Protein AF-A0A926Z9P0-F1 (afdb_monomer)

Structure (mmCIF, N/CA/C/O backbone):
data_AF-A0A926Z9P0-F1
#
_entry.id   AF-A0A926Z9P0-F1
#
loop_
_atom_site.group_PDB
_atom_site.id
_atom_site.type_symbol
_atom_site.label_atom_id
_atom_site.label_alt_id
_atom_site.label_comp_id
_atom_site.label_asym_id
_atom_site.label_entity_id
_atom_site.label_seq_id
_atom_site.pdbx_PDB_ins_code
_atom_site.Cartn_x
_atom_site.Cartn_y
_atom_site.Cartn_z
_atom_site.occupancy
_atom_site.B_iso_or_equiv
_atom_site.auth_seq_id
_atom_site.auth_comp_id
_atom_site.auth_asym_id
_atom_site.auth_atom_id
_atom_site.pdbx_PDB_model_num
ATOM 1 N N . MET A 1 1 ? 21.560 1.704 -22.847 1.00 53.06 1 MET A N 1
ATOM 2 C CA . MET A 1 1 ? 21.508 2.809 -23.827 1.00 53.06 1 MET A CA 1
ATOM 3 C C . MET A 1 1 ? 20.207 3.554 -23.607 1.00 53.06 1 MET A C 1
ATOM 5 O O . MET A 1 1 ? 19.259 2.933 -23.141 1.00 53.06 1 MET A O 1
ATOM 9 N N . SER A 1 2 ? 20.208 4.862 -23.818 1.00 59.00 2 SER A N 1
ATOM 10 C CA . SER A 1 2 ? 19.205 5.791 -23.301 1.00 59.00 2 SER A CA 1
ATOM 11 C C . SER A 1 2 ? 18.535 6.526 -24.466 1.00 59.00 2 SER A C 1
ATOM 13 O O . SER A 1 2 ? 19.248 7.040 -25.322 1.00 59.00 2 SER A O 1
ATOM 15 N N . PHE A 1 3 ? 17.202 6.548 -24.525 1.00 68.75 3 PHE A N 1
ATOM 16 C CA . PHE A 1 3 ? 16.449 7.139 -25.645 1.00 68.75 3 PHE A CA 1
ATOM 17 C C . PHE A 1 3 ? 16.171 8.607 -25.385 1.00 68.75 3 PHE A C 1
ATOM 19 O O . PHE A 1 3 ? 15.904 8.971 -24.245 1.00 68.75 3 PHE A O 1
ATOM 26 N N . GLU A 1 4 ? 16.190 9.434 -26.423 1.00 64.56 4 GLU A N 1
ATOM 27 C CA . GLU A 1 4 ? 15.883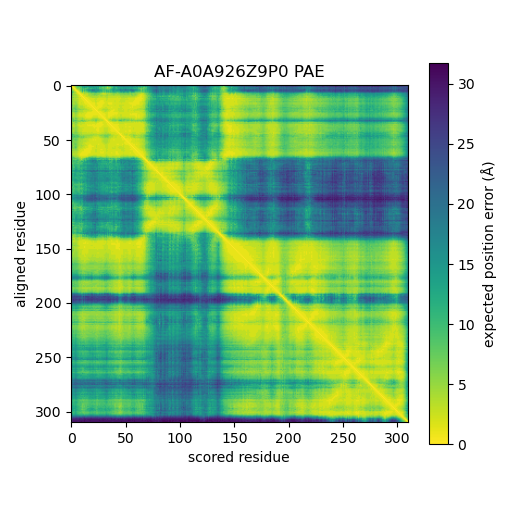 10.857 -26.296 1.00 64.56 4 GLU A CA 1
ATOM 28 C C . GLU A 1 4 ? 14.389 11.107 -26.057 1.00 64.56 4 GLU A C 1
ATOM 30 O O . GLU A 1 4 ? 13.524 10.427 -26.615 1.00 64.56 4 GLU A O 1
ATOM 35 N N . LEU A 1 5 ? 14.091 12.139 -25.262 1.00 58.44 5 LEU A N 1
ATOM 36 C CA . LEU A 1 5 ? 12.724 12.543 -24.912 1.00 58.44 5 LEU A CA 1
ATOM 37 C C . LEU A 1 5 ? 11.859 12.947 -26.126 1.00 58.44 5 LEU A C 1
ATOM 39 O O . LEU A 1 5 ? 10.636 12.936 -26.034 1.00 58.44 5 LEU A O 1
ATOM 43 N N . GLY A 1 6 ? 12.478 13.312 -27.255 1.00 61.22 6 GLY A N 1
ATOM 44 C CA . GLY A 1 6 ? 11.775 13.725 -28.476 1.00 61.22 6 GLY A CA 1
ATOM 45 C C . GLY A 1 6 ? 11.090 12.582 -29.232 1.00 61.22 6 GLY A C 1
ATOM 46 O O . GLY A 1 6 ? 10.117 12.826 -29.939 1.00 61.22 6 GLY A O 1
ATOM 47 N N . SER A 1 7 ? 11.561 11.343 -29.065 1.00 71.38 7 SER A N 1
ATOM 48 C CA . SER A 1 7 ? 11.015 10.171 -29.771 1.00 71.38 7 SER A CA 1
ATOM 49 C C . SER A 1 7 ? 9.902 9.466 -28.996 1.00 71.38 7 SER A C 1
ATOM 51 O O . SER A 1 7 ? 9.124 8.724 -29.589 1.00 71.38 7 SER A O 1
ATOM 53 N N . PHE A 1 8 ? 9.829 9.682 -27.680 1.00 81.88 8 PHE A N 1
ATOM 54 C CA . PHE A 1 8 ? 8.874 9.026 -26.791 1.00 81.88 8 PHE A CA 1
ATOM 55 C C . PHE A 1 8 ? 8.384 10.012 -25.721 1.00 81.88 8 PHE A C 1
ATOM 57 O O . PHE A 1 8 ? 9.158 10.361 -24.821 1.00 81.88 8 PHE A O 1
ATOM 64 N N . PRO A 1 9 ? 7.119 10.461 -25.778 1.00 81.06 9 PRO A N 1
ATOM 65 C CA . PRO A 1 9 ? 6.581 11.360 -24.770 1.00 81.06 9 PRO A CA 1
ATOM 66 C C . PRO A 1 9 ? 6.411 10.638 -23.426 1.00 81.06 9 PRO A C 1
ATOM 68 O O . PRO A 1 9 ? 6.072 9.457 -23.346 1.00 81.06 9 PRO A O 1
ATOM 71 N N . LEU A 1 10 ? 6.667 11.366 -22.338 1.00 83.50 10 LEU A N 1
ATOM 72 C CA . LEU A 1 10 ? 6.578 10.834 -20.977 1.00 83.50 10 LEU A CA 1
ATOM 73 C C . LEU A 1 10 ? 5.144 10.449 -20.601 1.00 83.50 10 LEU A C 1
ATOM 75 O O . LEU A 1 10 ? 4.188 11.104 -21.010 1.00 83.50 10 LEU A O 1
ATOM 79 N N . ASN A 1 11 ? 5.018 9.430 -19.747 1.00 82.94 11 ASN A N 1
ATOM 80 C CA . ASN A 1 11 ? 3.752 8.856 -19.281 1.00 82.94 11 ASN A CA 1
ATOM 81 C C . ASN A 1 11 ? 2.857 8.262 -20.385 1.00 82.94 11 ASN A C 1
ATOM 83 O O . ASN A 1 11 ? 1.702 7.936 -20.115 1.00 82.94 11 ASN A O 1
ATOM 87 N N . GLU A 1 12 ? 3.370 8.068 -21.600 1.00 90.12 12 GLU A N 1
ATOM 88 C CA . GLU A 1 12 ? 2.671 7.298 -22.627 1.00 90.12 12 GLU A CA 1
ATOM 89 C C . GLU A 1 12 ? 2.888 5.790 -22.427 1.00 90.12 12 GLU A C 1
ATOM 91 O O . GLU A 1 12 ? 3.896 5.349 -21.863 1.00 90.12 12 GLU A O 1
ATOM 96 N N . ILE A 1 13 ? 1.925 4.990 -22.888 1.00 93.50 13 ILE A N 1
ATOM 97 C CA . ILE A 1 13 ? 2.041 3.535 -22.956 1.00 93.50 13 ILE A CA 1
ATOM 98 C C . ILE A 1 13 ? 2.454 3.155 -24.374 1.00 93.50 13 ILE A C 1
ATOM 100 O O . ILE A 1 13 ? 1.730 3.420 -25.329 1.00 93.50 13 ILE A O 1
ATOM 104 N N . VAL A 1 14 ? 3.589 2.474 -24.498 1.00 94.50 14 VAL A N 1
ATOM 105 C CA . VAL A 1 14 ? 4.107 1.975 -25.775 1.00 94.50 14 VAL A CA 1
ATOM 106 C C . VAL A 1 14 ? 4.243 0.459 -25.750 1.00 94.50 14 VAL A C 1
ATOM 108 O O . VAL A 1 14 ? 4.482 -0.146 -24.704 1.00 94.50 14 VAL A O 1
ATOM 111 N N . THR A 1 15 ? 4.107 -0.183 -26.907 1.00 96.06 15 THR A N 1
ATOM 112 C CA . THR A 1 15 ? 4.294 -1.632 -27.037 1.00 96.06 15 THR A CA 1
ATOM 113 C C . THR A 1 15 ? 5.691 -1.955 -27.534 1.00 96.06 15 THR A C 1
ATOM 115 O O . THR A 1 15 ? 6.120 -1.411 -28.548 1.00 96.06 15 THR A O 1
ATOM 118 N N . GLY A 1 16 ? 6.373 -2.878 -26.863 1.00 95.31 16 GLY A N 1
ATOM 119 C CA . GLY A 1 16 ? 7.695 -3.356 -27.256 1.00 95.31 16 GLY A CA 1
ATOM 120 C C . GLY A 1 16 ? 7.768 -4.877 -27.289 1.00 95.31 16 GLY A C 1
ATOM 121 O O . GLY A 1 16 ? 7.074 -5.564 -26.533 1.00 95.31 16 GLY A O 1
ATOM 122 N N . ARG A 1 17 ? 8.619 -5.418 -28.164 1.00 97.06 17 ARG A N 1
ATOM 123 C CA . ARG A 1 17 ? 8.890 -6.855 -28.277 1.00 97.06 17 ARG A CA 1
ATOM 124 C C . ARG A 1 17 ? 10.208 -7.201 -27.605 1.00 97.06 17 ARG A C 1
ATOM 126 O O . ARG A 1 17 ? 11.232 -6.586 -27.870 1.00 97.06 17 ARG A O 1
ATOM 133 N N . ILE A 1 18 ? 10.206 -8.233 -26.775 1.00 97.00 18 ILE A N 1
ATOM 134 C CA . ILE A 1 18 ? 11.399 -8.681 -26.056 1.00 97.00 18 ILE A CA 1
ATOM 135 C C . ILE A 1 18 ? 12.273 -9.496 -27.002 1.00 97.00 18 ILE A C 1
ATOM 137 O O . ILE A 1 18 ? 11.889 -10.580 -27.440 1.00 97.00 18 ILE A O 1
ATOM 141 N N . ILE A 1 19 ? 13.449 -8.965 -27.326 1.00 96.50 19 ILE A N 1
ATOM 142 C CA . ILE A 1 19 ? 14.369 -9.552 -28.307 1.00 96.50 19 ILE A CA 1
ATOM 143 C C . ILE A 1 19 ? 15.458 -10.376 -27.632 1.00 96.50 19 ILE A C 1
ATOM 145 O O . ILE A 1 19 ? 15.936 -11.349 -28.211 1.00 96.50 19 ILE A O 1
ATOM 149 N N . LYS A 1 20 ? 15.855 -10.011 -26.409 1.00 95.31 20 LYS A N 1
ATOM 150 C CA . LYS A 1 20 ? 16.909 -10.720 -25.681 1.00 95.31 20 LYS A CA 1
ATOM 151 C C . LYS A 1 20 ? 16.681 -10.666 -24.178 1.00 95.31 20 LYS A C 1
ATOM 153 O O . LYS A 1 20 ? 16.334 -9.618 -23.642 1.00 95.31 20 LYS A O 1
ATOM 158 N N . LEU A 1 21 ? 16.938 -11.788 -23.517 1.00 94.94 21 LEU A N 1
ATOM 159 C CA . LEU A 1 21 ? 16.988 -11.904 -22.063 1.00 94.94 21 LEU A CA 1
ATOM 160 C C . LEU A 1 21 ? 18.457 -11.868 -21.621 1.00 94.94 21 LEU A C 1
ATOM 162 O O . LEU A 1 21 ? 19.306 -12.528 -22.225 1.00 94.94 21 LEU A O 1
ATOM 166 N N . GLU A 1 22 ? 18.768 -11.067 -20.609 1.00 91.38 22 GLU A N 1
ATOM 167 C CA . GLU A 1 22 ? 20.097 -10.956 -20.007 1.00 91.38 22 GLU A CA 1
ATOM 168 C C . GLU A 1 22 ? 19.994 -11.152 -18.485 1.00 91.38 22 GLU A C 1
ATOM 170 O O . GLU A 1 22 ? 18.941 -10.904 -17.912 1.00 91.38 22 GLU A O 1
ATOM 175 N N . PRO A 1 23 ? 21.068 -11.523 -17.767 1.00 88.56 23 PRO A N 1
ATOM 176 C CA . PRO A 1 23 ? 20.966 -11.861 -16.340 1.00 88.56 23 PRO A CA 1
ATOM 177 C C . PRO A 1 23 ? 20.447 -10.750 -15.409 1.00 88.56 2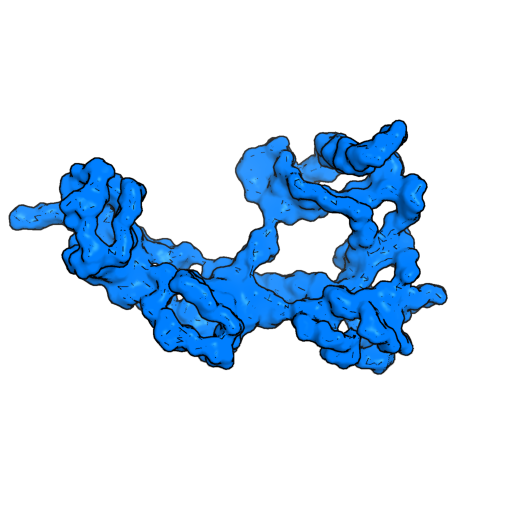3 PRO A C 1
ATOM 179 O O . PRO A 1 23 ? 20.104 -11.030 -14.267 1.00 88.56 23 PRO A O 1
ATOM 182 N N . LYS A 1 24 ? 20.458 -9.481 -15.844 1.00 87.19 24 LYS A N 1
ATOM 183 C CA . LYS A 1 24 ? 20.051 -8.315 -15.033 1.00 87.19 24 LYS A CA 1
ATOM 184 C C . LYS A 1 24 ? 18.959 -7.465 -15.690 1.00 87.19 24 LYS A C 1
ATOM 186 O O . LYS A 1 24 ? 18.651 -6.378 -15.190 1.00 87.19 24 LYS A O 1
ATOM 191 N N . GLY A 1 25 ? 18.390 -7.918 -16.803 1.00 90.56 25 GLY A N 1
ATOM 192 C CA . GLY A 1 25 ? 17.452 -7.131 -17.595 1.00 90.56 25 GLY A CA 1
ATOM 193 C C . GLY A 1 25 ? 17.171 -7.742 -18.959 1.00 90.56 25 GLY A C 1
ATOM 194 O O . GLY A 1 25 ? 17.500 -8.893 -19.222 1.00 90.56 25 GLY A O 1
ATOM 195 N N . VAL A 1 26 ? 16.544 -6.971 -19.837 1.00 94.88 26 VAL A N 1
ATOM 196 C CA . VAL A 1 26 ? 16.143 -7.429 -21.173 1.00 94.88 26 VAL A CA 1
ATOM 197 C C . VAL A 1 26 ? 16.393 -6.353 -22.216 1.00 94.88 26 VAL A C 1
ATOM 199 O O . VAL A 1 26 ? 16.369 -5.163 -21.902 1.00 94.88 26 VAL A O 1
ATOM 202 N N . LEU A 1 27 ? 16.603 -6.776 -23.462 1.00 92.69 27 LEU A N 1
ATOM 203 C CA . LEU A 1 27 ? 16.591 -5.890 -24.621 1.00 92.69 27 LEU A CA 1
ATOM 204 C C . LEU A 1 27 ? 15.229 -5.953 -25.307 1.00 92.69 27 LEU A C 1
ATOM 206 O O . LEU A 1 27 ? 14.748 -7.039 -25.649 1.00 92.69 27 LEU A O 1
ATOM 210 N N . VAL A 1 28 ? 14.636 -4.786 -25.528 1.00 95.12 28 VAL A N 1
ATOM 211 C CA . VAL A 1 28 ? 13.304 -4.616 -26.107 1.00 95.12 28 VAL A CA 1
ATOM 212 C C . VAL A 1 28 ? 13.392 -3.782 -27.374 1.00 95.12 28 VAL A C 1
ATOM 214 O O . VAL A 1 28 ? 14.068 -2.758 -27.408 1.00 95.12 28 VAL A O 1
ATOM 217 N N . ASP A 1 29 ? 12.705 -4.232 -28.412 1.00 94.25 29 ASP A N 1
ATOM 218 C CA . ASP A 1 29 ? 12.509 -3.495 -29.652 1.00 94.25 29 ASP A CA 1
ATOM 219 C C . ASP A 1 29 ? 11.166 -2.759 -29.613 1.00 94.25 29 ASP A C 1
ATOM 221 O O . ASP A 1 29 ? 10.117 -3.378 -29.421 1.00 94.25 29 ASP A O 1
ATOM 225 N N . PHE A 1 30 ? 11.215 -1.441 -29.791 1.00 91.50 30 PHE A N 1
ATOM 226 C CA . PHE A 1 30 ? 10.052 -0.552 -29.860 1.00 91.50 30 PHE A CA 1
ATOM 227 C C . PHE A 1 30 ? 9.742 -0.089 -31.296 1.00 91.50 30 PHE A C 1
ATOM 229 O O . PHE A 1 30 ? 9.003 0.871 -31.486 1.00 91.50 30 PHE A O 1
ATOM 236 N N . GLY A 1 31 ? 10.308 -0.744 -32.315 1.00 86.62 31 GLY A N 1
ATOM 237 C CA . GLY A 1 31 ? 10.163 -0.347 -33.718 1.00 86.62 31 GLY A CA 1
ATOM 238 C C . GLY A 1 31 ? 11.067 0.822 -34.110 1.00 86.62 31 GLY A C 1
ATOM 239 O O . GLY A 1 31 ? 10.770 1.538 -35.063 1.00 86.62 31 GLY A O 1
ATOM 240 N N . THR A 1 32 ? 12.160 1.023 -33.371 1.00 84.75 32 THR A N 1
ATOM 241 C CA . THR A 1 32 ? 13.192 2.026 -33.679 1.00 84.75 32 THR A CA 1
ATOM 242 C C . THR A 1 32 ? 14.480 1.333 -34.110 1.00 84.75 32 THR A C 1
ATOM 244 O O . THR A 1 32 ? 14.631 0.128 -33.933 1.00 84.75 32 THR A O 1
ATOM 247 N N . GLU A 1 33 ? 15.447 2.083 -34.635 1.00 81.88 33 GLU A N 1
ATOM 248 C CA . GLU A 1 33 ? 16.746 1.515 -35.026 1.00 81.88 33 GLU A CA 1
ATOM 249 C C . GLU A 1 33 ? 17.567 0.982 -33.835 1.00 81.88 33 GLU A C 1
ATOM 251 O O . GLU A 1 33 ? 18.536 0.247 -34.025 1.00 81.88 33 GLU A O 1
ATOM 256 N N . GLN A 1 34 ? 17.196 1.342 -32.600 1.00 84.06 34 GLN A N 1
ATOM 257 C CA . GLN A 1 34 ? 17.930 0.998 -31.385 1.00 84.06 34 GLN A CA 1
ATOM 258 C C . GLN A 1 34 ? 17.105 0.111 -30.444 1.00 84.06 34 GLN A C 1
ATOM 260 O O . GLN A 1 34 ? 15.909 0.318 -30.246 1.00 84.06 34 GLN A O 1
ATOM 265 N N . LEU A 1 35 ? 17.772 -0.856 -29.805 1.00 88.00 35 LEU A N 1
ATOM 266 C CA . LEU A 1 35 ? 17.174 -1.692 -28.760 1.00 88.00 35 LEU A CA 1
ATOM 267 C C . LEU A 1 35 ? 17.270 -1.025 -27.388 1.00 88.00 35 LEU A C 1
ATOM 269 O O . LEU A 1 35 ? 18.312 -0.487 -27.003 1.00 88.00 35 LEU A O 1
ATOM 273 N N . ALA A 1 36 ? 16.197 -1.136 -26.612 1.00 88.94 36 ALA A N 1
ATOM 274 C CA . ALA A 1 36 ? 16.111 -0.604 -25.267 1.00 88.94 36 ALA A CA 1
ATOM 275 C C . ALA A 1 36 ? 16.537 -1.625 -24.230 1.00 88.94 36 ALA A C 1
ATOM 277 O O . ALA A 1 36 ? 15.986 -2.719 -24.184 1.00 88.94 36 ALA A O 1
ATOM 278 N N . TYR A 1 37 ? 17.463 -1.252 -23.350 1.00 88.69 37 TYR A N 1
ATOM 279 C CA . TYR A 1 37 ? 17.763 -2.067 -22.179 1.00 88.69 37 TYR A CA 1
ATOM 280 C C . TYR A 1 37 ? 16.827 -1.701 -21.031 1.00 88.69 37 TYR A C 1
ATOM 282 O O . TYR A 1 37 ? 16.779 -0.541 -20.624 1.00 88.69 37 TYR A O 1
ATOM 290 N N . ILE A 1 38 ? 16.134 -2.695 -20.482 1.00 90.62 38 ILE A N 1
ATOM 291 C CA . ILE A 1 38 ? 15.241 -2.534 -19.336 1.00 90.62 38 ILE A CA 1
ATOM 292 C C . ILE A 1 38 ? 15.759 -3.403 -18.188 1.00 90.62 38 ILE A C 1
ATOM 294 O O . ILE A 1 38 ? 15.853 -4.624 -18.346 1.00 90.62 38 ILE A O 1
ATOM 298 N N . PRO A 1 39 ? 16.109 -2.816 -17.030 1.00 89.00 39 PRO A N 1
ATOM 299 C CA . PRO A 1 39 ? 16.616 -3.578 -15.898 1.00 89.00 39 PRO A CA 1
ATOM 300 C C . PRO A 1 39 ? 15.516 -4.447 -15.283 1.00 89.00 39 PRO A C 1
ATOM 302 O O . PRO A 1 39 ? 14.347 -4.069 -15.275 1.00 89.00 39 PRO A O 1
ATOM 305 N N . GLN A 1 40 ? 15.901 -5.570 -14.673 1.00 90.25 40 GLN A N 1
ATOM 306 C CA . GLN A 1 40 ? 14.984 -6.499 -13.997 1.00 90.25 40 GLN A CA 1
ATOM 307 C C . GLN A 1 40 ? 14.040 -5.804 -13.008 1.00 90.25 40 GLN A C 1
ATOM 309 O O . GLN A 1 40 ? 12.866 -6.154 -12.908 1.00 90.25 40 GLN A O 1
ATOM 314 N N . THR A 1 41 ? 14.536 -4.779 -12.312 1.00 86.56 41 THR A N 1
ATOM 315 C CA . THR A 1 41 ? 13.768 -3.992 -11.341 1.00 86.56 41 THR A CA 1
ATOM 316 C C . THR A 1 41 ? 12.593 -3.232 -11.950 1.00 86.56 41 THR A C 1
ATOM 318 O O . THR A 1 41 ? 11.735 -2.793 -11.198 1.00 86.56 41 THR A O 1
ATOM 321 N N . GLU A 1 42 ? 12.538 -3.056 -13.271 1.00 91.94 42 GLU A N 1
ATOM 322 C CA . GLU A 1 42 ? 11.458 -2.360 -13.985 1.00 91.94 42 GLU A CA 1
ATOM 323 C C . GLU A 1 42 ? 10.554 -3.325 -14.784 1.00 91.94 42 GLU A C 1
ATOM 325 O O . GLU A 1 42 ? 9.609 -2.888 -15.444 1.00 91.94 42 GLU A O 1
ATOM 330 N N . LEU A 1 43 ? 10.794 -4.642 -14.708 1.00 93.56 43 LEU A N 1
ATOM 331 C CA . LEU A 1 43 ? 10.044 -5.652 -15.472 1.00 93.56 43 LEU A CA 1
ATOM 332 C C . LEU A 1 43 ? 8.782 -6.164 -14.785 1.00 93.56 43 LEU A C 1
ATOM 334 O O . LEU A 1 43 ? 7.920 -6.717 -15.460 1.00 93.56 43 LEU A O 1
ATOM 338 N N . SER A 1 44 ? 8.674 -6.010 -13.467 1.00 93.44 44 SER A N 1
ATOM 339 C CA . SER A 1 44 ? 7.529 -6.515 -12.711 1.00 93.44 44 SER A CA 1
ATOM 340 C C . SER A 1 44 ? 7.302 -5.719 -11.432 1.00 93.44 44 SER A C 1
ATOM 342 O O . SER A 1 44 ? 8.247 -5.277 -10.764 1.00 93.44 44 SER A O 1
ATOM 344 N N . LEU A 1 45 ? 6.034 -5.537 -11.067 1.00 90.88 45 LEU A N 1
ATOM 345 C CA . LEU A 1 45 ? 5.641 -5.125 -9.721 1.00 90.88 45 LEU A CA 1
ATOM 346 C C . LEU A 1 45 ? 5.982 -6.203 -8.684 1.00 90.88 45 LEU A C 1
ATOM 348 O O . LEU A 1 45 ? 6.451 -5.876 -7.586 1.00 90.88 45 LEU A O 1
ATOM 352 N N . ALA A 1 46 ? 5.809 -7.474 -9.039 1.00 87.50 46 ALA A N 1
ATOM 353 C CA . ALA A 1 46 ? 6.177 -8.583 -8.175 1.00 87.50 46 ALA A CA 1
ATOM 354 C C . ALA A 1 46 ? 7.702 -8.678 -8.014 1.00 87.50 46 ALA A C 1
ATOM 356 O O . ALA A 1 46 ? 8.481 -8.246 -8.865 1.00 87.50 46 ALA A O 1
ATOM 357 N N . ASN A 1 47 ? 8.138 -9.254 -6.895 1.00 84.00 47 ASN A N 1
ATOM 358 C CA . ASN A 1 47 ? 9.554 -9.508 -6.677 1.00 84.00 47 ASN A CA 1
ATOM 359 C C . ASN A 1 47 ? 9.980 -10.756 -7.461 1.00 84.00 47 ASN A C 1
ATOM 361 O O . ASN A 1 47 ? 9.705 -11.873 -7.025 1.00 84.00 47 ASN A O 1
ATOM 365 N N . VAL A 1 48 ? 10.635 -10.550 -8.600 1.00 89.38 48 VAL A N 1
ATOM 366 C CA . VAL A 1 48 ? 11.168 -11.611 -9.466 1.00 89.38 48 VAL A CA 1
ATOM 367 C C . VAL A 1 48 ? 12.660 -11.806 -9.218 1.00 89.38 48 VAL A C 1
ATOM 369 O O . VAL A 1 48 ? 13.388 -10.824 -9.047 1.00 89.38 48 VAL A O 1
ATOM 372 N N . GLN A 1 49 ? 13.129 -13.056 -9.192 1.00 90.50 49 GLN A N 1
ATOM 373 C CA . GLN A 1 49 ? 14.557 -13.366 -9.006 1.00 90.50 49 GLN A CA 1
ATOM 374 C C . GLN A 1 49 ? 15.335 -13.297 -10.321 1.00 90.50 49 GLN A C 1
ATOM 376 O O . GLN A 1 49 ? 16.534 -13.021 -10.306 1.00 90.50 49 GLN A O 1
ATOM 381 N N . SER A 1 50 ? 14.647 -13.474 -11.447 1.00 93.19 50 SER A N 1
ATOM 382 C CA . SER A 1 50 ? 15.218 -13.460 -12.791 1.00 93.19 50 SER A CA 1
ATOM 383 C C . SER A 1 50 ? 14.279 -12.768 -13.794 1.00 93.19 50 SER A C 1
ATOM 385 O O . SER A 1 50 ? 13.063 -12.752 -13.579 1.00 93.19 50 SER A O 1
ATOM 387 N N . PRO A 1 51 ? 14.787 -12.167 -14.887 1.00 93.12 51 PRO A N 1
ATOM 388 C CA . PRO A 1 51 ? 13.938 -11.588 -15.933 1.00 93.12 51 PRO A CA 1
ATOM 389 C C . PRO A 1 51 ? 12.979 -12.591 -16.587 1.00 93.12 51 PRO A C 1
ATOM 391 O O . PRO A 1 51 ? 11.868 -12.216 -16.952 1.00 93.12 51 PRO A O 1
ATOM 394 N N . GLU A 1 52 ? 13.368 -13.862 -16.674 1.00 94.69 52 GLU A N 1
ATOM 395 C CA . GLU A 1 52 ? 12.583 -14.973 -17.225 1.00 94.69 52 GLU A CA 1
ATOM 396 C C . GLU A 1 52 ? 11.271 -15.225 -16.464 1.00 94.69 52 GLU A C 1
ATOM 398 O O . GLU A 1 52 ? 10.297 -15.708 -17.041 1.00 94.69 52 GLU A O 1
ATOM 403 N N . GLU A 1 53 ? 11.229 -14.902 -15.168 1.00 94.31 53 GLU A N 1
ATOM 404 C CA . GLU A 1 53 ? 10.008 -14.989 -14.356 1.00 94.31 53 GLU A CA 1
ATOM 405 C C . GLU A 1 53 ? 9.007 -13.878 -14.690 1.00 94.31 53 GLU A C 1
ATOM 407 O O . GLU A 1 53 ? 7.802 -14.065 -14.524 1.00 94.31 53 GLU A O 1
ATOM 412 N N . ALA A 1 54 ? 9.496 -12.718 -15.139 1.00 93.12 54 ALA A N 1
ATOM 413 C CA . ALA A 1 54 ? 8.652 -11.581 -15.490 1.00 93.12 54 ALA A CA 1
ATOM 414 C C . ALA A 1 54 ? 8.176 -11.650 -16.943 1.00 93.12 54 ALA A C 1
ATOM 416 O O . ALA A 1 54 ? 7.044 -11.269 -17.247 1.00 93.12 54 ALA A O 1
ATOM 417 N N . VAL A 1 55 ? 9.052 -12.089 -17.849 1.00 95.88 55 VAL A N 1
ATOM 418 C CA . VAL A 1 55 ? 8.843 -11.956 -19.288 1.00 95.88 55 VAL A CA 1
ATOM 419 C C . VAL A 1 55 ? 9.500 -13.071 -20.103 1.00 95.88 55 VAL A C 1
ATOM 421 O O . VAL A 1 55 ? 10.473 -13.691 -19.685 1.00 95.88 55 VAL A O 1
ATOM 424 N N . GLN A 1 56 ? 8.985 -13.302 -21.313 1.00 96.00 56 GLN A N 1
ATOM 425 C CA . GLN A 1 56 ? 9.463 -14.339 -22.231 1.00 96.00 56 GLN A CA 1
ATOM 426 C C . GLN A 1 56 ? 10.080 -13.752 -23.508 1.00 96.00 56 GLN A C 1
ATOM 428 O O . GLN A 1 56 ? 9.699 -12.680 -23.981 1.00 96.00 56 GLN A O 1
ATOM 433 N N . LEU A 1 57 ? 11.014 -14.492 -24.112 1.00 96.31 57 LEU A N 1
ATOM 434 C CA . LEU A 1 57 ? 11.594 -14.140 -25.408 1.00 96.31 57 LEU A CA 1
ATOM 435 C C . LEU A 1 57 ? 10.498 -14.051 -26.484 1.00 96.31 57 LEU A C 1
ATOM 437 O O . LEU A 1 57 ? 9.614 -14.901 -26.542 1.00 96.31 57 LEU A O 1
ATOM 441 N N . ASN A 1 58 ? 10.582 -13.050 -27.362 1.00 95.69 58 ASN A N 1
ATOM 442 C CA . ASN A 1 58 ? 9.601 -12.713 -28.401 1.00 95.69 58 ASN A CA 1
ATOM 443 C C . ASN A 1 58 ? 8.230 -12.237 -27.905 1.00 95.69 58 ASN A C 1
ATOM 445 O O . ASN A 1 58 ? 7.365 -11.944 -28.732 1.00 95.69 58 ASN A O 1
ATOM 449 N N . GLN A 1 59 ? 8.023 -12.122 -26.595 1.00 97.06 59 GLN A N 1
ATOM 450 C CA . GLN A 1 59 ? 6.780 -11.599 -26.049 1.00 97.06 59 GLN A CA 1
ATOM 451 C C . GLN A 1 59 ? 6.642 -10.106 -26.363 1.00 97.06 59 GLN A C 1
ATOM 453 O O . GLN A 1 59 ? 7.601 -9.344 -26.233 1.00 97.06 59 GLN A O 1
ATOM 458 N N . VAL A 1 60 ? 5.437 -9.686 -26.749 1.00 96.81 60 VAL A N 1
ATOM 459 C CA . VAL A 1 60 ? 5.072 -8.269 -26.856 1.00 96.81 60 VAL A CA 1
ATOM 460 C C . VAL A 1 60 ? 4.443 -7.829 -25.538 1.00 96.81 60 VAL A C 1
ATOM 462 O O . VAL A 1 60 ? 3.561 -8.510 -25.009 1.00 96.81 60 VAL A O 1
ATOM 465 N N . ARG A 1 61 ? 4.918 -6.712 -24.987 1.00 96.81 61 ARG A N 1
ATOM 466 C CA . ARG A 1 61 ? 4.452 -6.139 -23.719 1.00 96.81 61 ARG A CA 1
ATOM 467 C C . ARG A 1 61 ? 4.230 -4.641 -23.860 1.00 96.81 61 ARG A C 1
ATOM 469 O O . ARG A 1 61 ? 4.826 -3.990 -24.712 1.00 96.81 61 ARG A O 1
ATOM 476 N N . GLU A 1 62 ? 3.364 -4.119 -23.005 1.00 96.81 62 GLU A N 1
ATOM 477 C CA . GLU A 1 62 ? 3.159 -2.685 -22.827 1.00 96.81 62 GLU A CA 1
ATOM 478 C C . GLU A 1 62 ? 4.134 -2.149 -21.780 1.00 96.81 62 GLU A C 1
ATOM 480 O O . GLU A 1 62 ? 4.379 -2.796 -20.758 1.00 96.81 62 GLU A O 1
ATOM 485 N N . PHE A 1 63 ? 4.657 -0.956 -22.028 1.00 95.50 63 PHE A N 1
ATOM 486 C CA . PHE A 1 63 ? 5.601 -0.274 -21.163 1.00 95.50 63 PHE A CA 1
ATOM 487 C C . PHE A 1 63 ? 5.168 1.170 -20.973 1.00 95.50 63 PHE A C 1
ATOM 489 O O . PHE A 1 63 ? 4.777 1.835 -21.929 1.00 95.50 63 PHE A O 1
ATOM 496 N N . LEU A 1 64 ? 5.296 1.667 -19.748 1.00 93.81 64 LEU A N 1
ATOM 497 C CA . LEU A 1 64 ? 5.189 3.092 -19.478 1.00 93.81 64 LEU A CA 1
ATOM 498 C C . LEU A 1 64 ? 6.509 3.777 -19.842 1.00 93.81 64 LEU A C 1
ATOM 500 O O . LEU A 1 64 ? 7.571 3.311 -19.415 1.00 93.81 64 LEU A O 1
ATOM 504 N N . VAL A 1 65 ? 6.444 4.885 -20.577 1.00 90.69 65 VAL A N 1
ATOM 505 C CA . VAL A 1 65 ? 7.592 5.765 -20.836 1.00 90.69 65 VAL A CA 1
ATOM 506 C C . VAL A 1 65 ? 7.852 6.645 -19.616 1.00 90.69 65 VAL A C 1
ATOM 508 O O . VAL A 1 65 ? 6.964 7.340 -19.122 1.00 90.69 65 VAL A O 1
ATOM 511 N N . VAL A 1 66 ? 9.084 6.626 -19.117 1.00 85.00 66 VAL A N 1
ATOM 512 C CA . VAL A 1 66 ? 9.470 7.225 -17.837 1.00 85.00 66 VAL A CA 1
ATOM 513 C C . VAL A 1 66 ? 10.771 7.999 -17.994 1.00 85.00 66 VAL A C 1
ATOM 515 O O . VAL A 1 66 ? 11.719 7.493 -18.581 1.00 85.00 66 VAL A O 1
ATOM 518 N N . GLY A 1 67 ? 10.865 9.198 -17.421 1.00 79.00 67 GLY A N 1
ATOM 519 C CA . GLY A 1 67 ? 12.109 9.971 -17.440 1.00 79.00 67 GLY A CA 1
ATOM 520 C C . GLY A 1 67 ? 13.186 9.377 -16.524 1.00 79.00 67 GLY A C 1
ATOM 521 O O . GLY A 1 67 ? 12.903 9.035 -15.373 1.00 79.00 67 GLY A O 1
ATOM 522 N N . ASP A 1 68 ? 14.428 9.295 -17.009 1.00 72.88 68 ASP A N 1
ATOM 523 C CA . ASP A 1 68 ? 15.628 8.962 -16.220 1.00 72.88 68 ASP A CA 1
ATOM 524 C C . ASP A 1 68 ? 16.198 10.195 -15.491 1.00 72.88 68 ASP A C 1
ATOM 526 O O . ASP A 1 68 ? 17.306 10.657 -15.768 1.00 72.88 68 ASP A O 1
ATOM 530 N N . TYR A 1 69 ? 15.405 10.791 -14.598 1.00 72.88 69 TYR A N 1
ATOM 531 C CA . TYR A 1 69 ? 15.777 12.038 -13.922 1.00 72.88 69 TYR A CA 1
ATOM 532 C C . TYR A 1 69 ? 17.075 11.892 -13.121 1.00 72.88 69 TYR A C 1
ATOM 534 O O . TYR A 1 69 ? 17.230 10.946 -12.348 1.00 72.88 69 TYR A O 1
ATOM 542 N N . ASN A 1 70 ? 17.973 12.876 -13.236 1.00 69.25 70 ASN A N 1
ATOM 543 C CA . ASN A 1 70 ? 19.239 12.864 -12.499 1.00 69.25 70 ASN A CA 1
ATOM 544 C C . ASN A 1 70 ? 18.989 12.950 -10.985 1.00 69.25 70 ASN A C 1
ATOM 546 O O . ASN A 1 70 ? 19.693 12.318 -10.200 1.00 69.25 70 ASN A O 1
ATOM 550 N N . TRP A 1 71 ? 17.982 13.727 -10.576 1.00 74.38 71 TRP A N 1
ATOM 551 C CA . TRP A 1 71 ? 17.709 14.025 -9.173 1.00 74.38 71 TRP A CA 1
ATOM 552 C C . TRP A 1 71 ? 16.221 14.279 -8.925 1.00 74.38 71 TRP A C 1
ATOM 554 O O . TRP A 1 71 ? 15.468 14.633 -9.834 1.00 74.38 71 TRP A O 1
ATOM 564 N N . GLN A 1 72 ? 15.802 14.115 -7.668 1.00 84.50 72 GLN A N 1
ATOM 565 C CA . GLN A 1 72 ? 14.444 14.413 -7.215 1.00 84.50 72 GLN A CA 1
ATOM 566 C C . GLN A 1 72 ? 14.435 15.033 -5.815 1.00 84.50 72 GLN A C 1
ATOM 568 O O . GLN A 1 72 ? 15.296 14.723 -4.987 1.00 84.50 72 GLN A O 1
ATOM 573 N N . HIS A 1 73 ? 13.446 15.881 -5.534 1.00 87.19 73 HIS A N 1
ATOM 574 C CA . HIS A 1 73 ? 13.278 16.535 -4.242 1.00 87.19 73 HIS A CA 1
ATOM 575 C C . HIS A 1 73 ? 11.806 16.819 -3.917 1.00 87.19 73 HIS A C 1
ATOM 577 O O . HIS A 1 73 ? 11.076 17.357 -4.747 1.00 87.19 73 HIS A O 1
ATOM 583 N N . ASP A 1 74 ? 11.391 16.497 -2.691 1.00 88.75 74 ASP A N 1
ATOM 584 C CA . ASP A 1 74 ? 10.036 16.760 -2.199 1.00 88.75 74 ASP A CA 1
ATOM 585 C C . ASP A 1 74 ? 9.989 18.125 -1.510 1.00 88.75 74 ASP A C 1
ATOM 587 O O . ASP A 1 74 ? 10.815 18.424 -0.647 1.00 88.75 74 ASP A O 1
ATOM 591 N N . CYS A 1 75 ? 9.016 18.951 -1.875 1.00 90.12 75 CYS A N 1
ATOM 592 C CA . CYS A 1 75 ? 8.845 20.299 -1.341 1.00 90.12 75 CYS A CA 1
ATOM 593 C C . CYS A 1 75 ? 7.365 20.707 -1.319 1.00 90.12 75 CYS A C 1
ATOM 595 O O . CYS A 1 75 ? 6.500 20.027 -1.874 1.00 90.12 75 CYS A O 1
ATOM 597 N N . PHE A 1 76 ? 7.0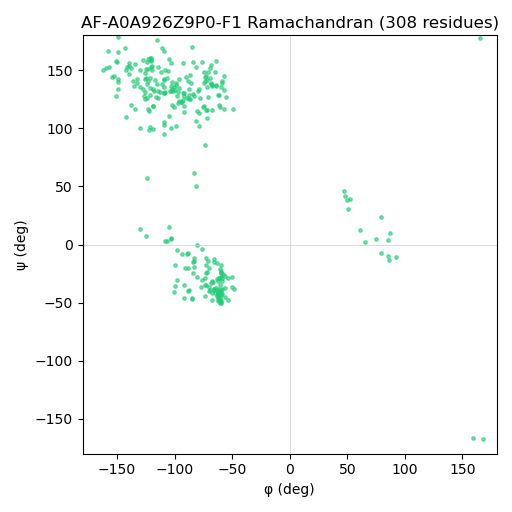64 21.782 -0.595 1.00 91.50 76 PHE A N 1
ATOM 598 C CA . PHE A 1 76 ? 5.717 22.330 -0.460 1.00 91.50 76 PHE A CA 1
ATOM 599 C C . PHE A 1 76 ? 5.658 23.714 -1.099 1.00 91.50 76 PHE A C 1
ATOM 601 O O . PHE A 1 76 ? 6.512 24.555 -0.819 1.00 91.50 76 PHE A O 1
ATOM 608 N N . PHE A 1 77 ? 4.640 23.935 -1.923 1.00 90.00 77 PHE A N 1
ATOM 609 C CA . PHE A 1 77 ? 4.373 25.188 -2.614 1.00 90.00 77 PHE A CA 1
ATOM 610 C C . PHE A 1 77 ? 3.134 25.855 -2.011 1.00 90.00 77 PHE A C 1
ATOM 612 O O . PHE A 1 77 ? 2.010 25.514 -2.398 1.00 90.00 77 PHE A O 1
ATOM 619 N N . PRO A 1 78 ? 3.312 26.781 -1.050 1.00 90.12 78 PRO A N 1
ATOM 620 C CA . PRO A 1 78 ? 2.194 27.489 -0.447 1.00 90.12 78 PRO A CA 1
ATOM 621 C C . PRO A 1 78 ? 1.550 28.436 -1.464 1.00 90.12 78 PRO A C 1
ATOM 623 O O . PRO A 1 78 ? 2.250 29.123 -2.218 1.00 90.12 78 PRO A O 1
ATOM 626 N N . GLY A 1 79 ? 0.219 28.484 -1.455 1.00 88.25 79 GLY A N 1
ATOM 627 C CA . GLY A 1 79 ? -0.596 29.356 -2.303 1.00 88.25 79 GLY A CA 1
ATOM 628 C C . GLY A 1 79 ? -0.705 28.933 -3.771 1.00 88.25 79 GLY A C 1
ATOM 629 O O . GLY A 1 79 ? -1.300 29.669 -4.551 1.00 88.25 79 GLY A O 1
ATOM 630 N N . CYS A 1 80 ? -0.153 27.780 -4.157 1.00 87.44 80 CYS A N 1
ATOM 631 C CA . CYS A 1 80 ? -0.316 27.222 -5.501 1.00 87.44 80 CYS A CA 1
ATOM 632 C C . CYS A 1 80 ? -1.497 26.253 -5.560 1.00 87.44 80 CYS A C 1
ATOM 634 O O . CYS A 1 80 ? -1.841 25.623 -4.559 1.00 87.44 80 CYS A O 1
ATOM 636 N N . THR A 1 81 ? -2.047 26.063 -6.757 1.00 86.94 81 THR A N 1
ATOM 637 C CA . THR A 1 81 ? -2.899 24.916 -7.089 1.00 86.94 81 THR A CA 1
ATOM 638 C C . THR A 1 81 ? -2.148 23.977 -8.046 1.00 86.94 81 THR A C 1
ATOM 640 O O . THR A 1 81 ? -1.105 24.360 -8.586 1.00 86.94 81 THR A O 1
ATOM 643 N N . PRO A 1 82 ? -2.631 22.739 -8.265 1.00 85.12 82 PRO A N 1
ATOM 644 C CA . PRO A 1 82 ? -2.094 21.842 -9.290 1.00 85.12 82 PRO A CA 1
ATOM 645 C C . PRO A 1 82 ? -1.926 22.492 -10.669 1.00 85.12 82 PRO A C 1
ATOM 647 O O . PRO A 1 82 ? -0.946 22.224 -11.358 1.00 85.12 82 PRO A O 1
ATOM 650 N N . GLU A 1 83 ? -2.869 23.351 -11.054 1.00 83.56 83 GLU A N 1
ATOM 651 C CA . GLU A 1 83 ? -2.933 23.978 -12.374 1.00 83.56 83 GLU A CA 1
ATOM 652 C C . GLU A 1 83 ? -1.925 25.121 -12.521 1.00 83.56 83 GLU A C 1
ATOM 654 O O . GLU A 1 83 ? -1.341 25.277 -13.587 1.00 83.56 83 GLU A O 1
ATOM 659 N N . THR A 1 84 ? -1.686 25.896 -11.458 1.00 86.00 84 THR A N 1
ATOM 660 C CA . THR A 1 84 ? -0.789 27.067 -11.498 1.00 86.00 84 THR A CA 1
ATOM 661 C C . THR A 1 84 ? 0.667 26.731 -11.180 1.00 86.00 84 THR A C 1
ATOM 663 O O . THR A 1 84 ? 1.536 27.591 -11.273 1.00 86.00 84 THR A O 1
ATOM 666 N N . LEU A 1 85 ? 0.950 25.502 -10.741 1.00 85.12 85 LEU A N 1
ATOM 667 C CA . LEU A 1 85 ? 2.263 25.102 -10.234 1.00 85.12 85 LEU A CA 1
ATOM 668 C C . LEU A 1 85 ? 3.378 25.215 -11.284 1.00 85.12 85 LEU A C 1
ATOM 670 O O . LEU A 1 85 ? 4.487 25.619 -10.951 1.00 85.12 85 LEU A O 1
ATOM 674 N N . ASN A 1 86 ? 3.098 24.842 -12.535 1.00 80.12 86 ASN A N 1
ATOM 675 C CA . ASN A 1 86 ? 4.109 24.843 -13.599 1.00 80.12 86 ASN A CA 1
ATOM 676 C C . ASN A 1 86 ? 4.489 26.255 -14.067 1.00 80.12 86 ASN A C 1
ATOM 678 O O . ASN A 1 86 ? 5.550 26.418 -14.672 1.00 80.12 86 ASN A O 1
ATOM 682 N N . ASP A 1 87 ? 3.654 27.247 -13.754 1.00 82.69 87 ASP A N 1
ATOM 683 C CA . ASP A 1 87 ? 3.886 28.662 -14.047 1.00 82.69 87 ASP A CA 1
ATOM 684 C C . ASP A 1 87 ? 4.561 29.396 -12.873 1.00 82.69 87 ASP A C 1
ATOM 686 O O . ASP A 1 87 ? 4.961 30.549 -13.013 1.00 82.69 87 ASP A O 1
ATOM 690 N N . ASP A 1 88 ? 4.704 28.748 -11.710 1.00 84.88 88 ASP A N 1
ATOM 691 C CA . ASP A 1 88 ? 5.318 29.351 -10.529 1.00 84.88 88 ASP A CA 1
ATOM 692 C C . ASP A 1 88 ? 6.850 29.314 -10.629 1.00 84.88 88 ASP A C 1
ATOM 694 O O . ASP A 1 88 ? 7.471 28.247 -10.611 1.00 84.88 88 ASP A O 1
ATOM 698 N N . ASP A 1 89 ? 7.488 30.483 -10.702 1.00 85.69 89 ASP A N 1
ATOM 699 C CA . ASP A 1 89 ? 8.947 30.583 -10.832 1.00 85.69 89 ASP A CA 1
ATOM 700 C C . ASP A 1 89 ? 9.700 29.932 -9.659 1.00 85.69 89 ASP A C 1
ATOM 702 O O . ASP A 1 89 ? 10.786 29.380 -9.866 1.00 85.69 89 ASP A O 1
ATOM 706 N N . ARG A 1 90 ? 9.098 29.868 -8.457 1.00 88.75 90 ARG A N 1
ATOM 707 C CA . ARG A 1 90 ? 9.703 29.210 -7.283 1.00 88.75 90 ARG A CA 1
ATOM 708 C C . ARG A 1 90 ? 9.992 27.738 -7.557 1.00 88.75 90 ARG A C 1
ATOM 710 O O . ARG A 1 90 ? 10.917 27.171 -6.976 1.00 88.75 90 ARG A O 1
ATOM 717 N N . LEU A 1 91 ? 9.215 27.099 -8.434 1.00 87.00 91 LEU A N 1
ATOM 718 C CA . LEU A 1 91 ? 9.442 25.716 -8.841 1.00 87.00 91 LEU A CA 1
ATOM 719 C C . LEU A 1 91 ? 10.817 25.554 -9.495 1.00 87.00 91 LEU A C 1
ATOM 721 O O . LEU A 1 91 ? 11.601 24.677 -9.118 1.00 87.00 91 LEU A O 1
ATOM 725 N N . TYR A 1 92 ? 11.111 26.423 -10.460 1.00 85.25 92 TYR A N 1
ATOM 726 C CA . TYR A 1 92 ? 12.367 26.407 -11.199 1.00 85.25 92 TYR A CA 1
ATOM 727 C C . TYR A 1 92 ? 13.528 26.896 -10.335 1.00 85.25 92 TYR A C 1
ATOM 729 O O . TYR A 1 92 ? 14.612 26.327 -10.426 1.00 85.25 92 TYR A O 1
ATOM 737 N N . GLU A 1 93 ? 13.304 27.865 -9.445 1.00 87.31 93 GLU A N 1
ATOM 738 C CA . GLU A 1 93 ? 14.308 28.313 -8.471 1.00 87.31 93 GLU A CA 1
ATOM 739 C C . GLU A 1 93 ? 14.745 27.178 -7.535 1.00 87.31 93 GLU A C 1
ATOM 741 O O . GLU A 1 93 ? 15.942 26.962 -7.333 1.00 87.31 93 GLU A O 1
ATOM 746 N N . VAL A 1 94 ? 13.796 26.399 -6.998 1.00 87.75 94 VAL A N 1
ATOM 747 C CA . VAL A 1 94 ? 14.112 25.243 -6.144 1.00 87.75 94 VAL A CA 1
ATOM 748 C C . VAL A 1 94 ? 14.897 24.194 -6.929 1.00 87.75 94 VAL A C 1
ATOM 750 O O . VAL A 1 94 ? 15.894 23.677 -6.420 1.00 87.75 94 VAL A O 1
ATOM 753 N N . ALA A 1 95 ? 14.487 23.891 -8.164 1.00 86.31 95 ALA A N 1
ATOM 754 C CA . ALA A 1 95 ? 15.205 22.951 -9.021 1.00 86.31 95 ALA A CA 1
ATOM 755 C C . ALA A 1 95 ? 16.637 23.430 -9.321 1.00 86.31 95 ALA A C 1
ATOM 757 O O . ALA A 1 95 ? 17.580 22.663 -9.142 1.00 86.31 95 ALA A O 1
ATOM 758 N N . GLN A 1 96 ? 16.820 24.701 -9.692 1.00 86.44 96 GLN A N 1
ATOM 759 C CA . GLN A 1 96 ? 18.127 25.321 -9.953 1.00 86.44 96 GLN A CA 1
ATOM 760 C C . GLN A 1 96 ? 19.038 25.301 -8.729 1.00 86.44 96 GLN A C 1
ATOM 762 O O . GLN A 1 96 ? 20.196 24.877 -8.807 1.00 86.44 96 GLN A O 1
ATOM 767 N N . TYR A 1 97 ? 18.514 25.715 -7.575 1.00 86.88 97 TYR A N 1
ATOM 768 C CA . TYR A 1 97 ? 19.263 25.698 -6.327 1.00 86.88 97 TYR A CA 1
ATOM 769 C C . TYR A 1 97 ? 19.716 24.276 -5.991 1.00 86.88 97 TYR A C 1
ATOM 771 O O . TYR A 1 97 ? 20.892 24.037 -5.733 1.00 86.88 97 TYR A O 1
ATOM 779 N N . ARG A 1 98 ? 18.808 23.296 -6.065 1.00 86.69 98 ARG A N 1
ATOM 780 C CA . ARG A 1 98 ? 19.143 21.897 -5.776 1.00 86.69 98 ARG A CA 1
ATOM 781 C C . ARG A 1 98 ? 20.117 21.302 -6.788 1.00 86.69 98 ARG A C 1
ATOM 783 O O . ARG A 1 98 ? 21.000 20.554 -6.385 1.00 86.69 98 ARG A O 1
ATOM 790 N N . ALA A 1 99 ? 19.976 21.637 -8.066 1.00 82.88 99 ALA A N 1
ATOM 791 C CA . ALA A 1 99 ? 20.856 21.165 -9.127 1.00 82.88 99 ALA A CA 1
ATOM 792 C C . ALA A 1 99 ? 22.280 21.731 -9.017 1.00 82.88 99 ALA A C 1
ATOM 794 O O . ALA A 1 99 ? 23.230 21.050 -9.403 1.00 82.88 99 ALA A O 1
ATOM 795 N N . SER A 1 100 ? 22.427 22.953 -8.497 1.00 84.38 100 SER A N 1
ATOM 796 C CA . SER A 1 100 ? 23.722 23.627 -8.329 1.00 84.38 100 SER A CA 1
ATOM 797 C C . SER A 1 100 ? 24.467 23.238 -7.045 1.00 84.38 100 SER A C 1
ATOM 799 O O . SER A 1 100 ? 25.673 23.469 -6.953 1.00 84.38 100 SER A O 1
ATOM 801 N N . LEU A 1 101 ? 23.804 22.597 -6.072 1.00 81.62 101 LEU A N 1
ATOM 802 C CA . LEU A 1 101 ? 24.458 22.099 -4.857 1.00 81.62 101 LEU A CA 1
ATOM 803 C C . LEU A 1 101 ? 25.601 21.131 -5.203 1.00 81.62 101 LEU A C 1
ATOM 805 O O . LEU A 1 101 ? 25.379 20.050 -5.743 1.00 81.62 101 LEU A O 1
ATOM 809 N N . GLY A 1 102 ? 26.827 21.516 -4.842 1.00 69.56 102 GLY A N 1
ATOM 810 C CA . GLY A 1 102 ? 28.034 20.723 -5.091 1.00 69.56 102 GLY A CA 1
ATOM 811 C C . GLY A 1 102 ? 28.689 20.952 -6.458 1.00 69.56 102 GLY A C 1
ATOM 812 O O . GLY A 1 102 ? 29.603 20.207 -6.800 1.00 69.56 102 GLY A O 1
ATOM 813 N N . ARG A 1 103 ? 28.259 21.965 -7.225 1.00 75.88 103 ARG A N 1
ATOM 814 C CA . ARG A 1 103 ? 28.898 22.385 -8.485 1.00 75.88 103 ARG A CA 1
ATOM 815 C C . ARG A 1 103 ? 29.677 23.687 -8.311 1.00 75.88 103 ARG A C 1
ATOM 817 O O . ARG A 1 103 ? 29.293 24.547 -7.525 1.00 75.88 103 ARG A O 1
ATOM 824 N N . GLU A 1 104 ? 30.745 23.846 -9.090 1.00 63.12 104 GLU A N 1
ATOM 825 C CA . GLU A 1 104 ? 31.556 25.075 -9.127 1.00 63.12 104 GLU A CA 1
ATOM 826 C C . GLU A 1 104 ? 30.969 26.167 -10.042 1.00 63.12 104 GLU A C 1
ATOM 828 O O . GLU A 1 104 ? 31.407 27.314 -9.991 1.00 63.12 104 GLU A O 1
ATOM 833 N N . TYR A 1 105 ? 29.965 25.835 -10.861 1.00 67.38 105 TYR A N 1
ATOM 834 C CA . TYR A 1 105 ? 29.318 26.747 -11.806 1.00 67.38 105 TYR A CA 1
ATOM 835 C C . TYR A 1 105 ? 27.796 26.784 -11.611 1.00 67.38 105 TYR A C 1
ATOM 837 O O . TYR A 1 105 ? 27.174 25.792 -11.223 1.00 67.38 105 TYR A O 1
ATOM 845 N N . GLY A 1 106 ? 27.198 27.948 -11.879 1.00 70.12 106 GLY A N 1
ATOM 846 C CA . GLY A 1 106 ? 25.748 28.145 -11.836 1.00 70.12 106 GLY A CA 1
ATOM 847 C C . GLY A 1 106 ? 25.048 27.495 -13.032 1.00 70.12 106 GLY A C 1
ATOM 848 O O . GLY A 1 106 ? 25.588 27.491 -14.135 1.00 70.12 106 GLY A O 1
ATOM 849 N N . LEU A 1 107 ? 23.849 26.956 -12.805 1.00 79.94 107 LEU A N 1
ATOM 850 C CA . LEU A 1 107 ? 22.969 26.426 -13.850 1.00 79.94 107 LEU A CA 1
ATOM 851 C C . LEU A 1 107 ? 21.862 27.440 -14.139 1.00 79.94 107 LEU A C 1
ATOM 853 O O . LEU A 1 107 ? 21.253 27.967 -13.206 1.00 79.94 107 LEU A O 1
ATOM 857 N N . SER A 1 108 ? 21.597 27.704 -15.415 1.00 80.25 108 SER A N 1
ATOM 858 C CA . SER A 1 108 ? 20.480 28.543 -15.849 1.00 80.25 108 SER A CA 1
ATOM 859 C C . SER A 1 108 ? 19.179 27.734 -15.958 1.00 80.25 108 SER A C 1
ATOM 861 O O . SER A 1 108 ? 19.179 26.504 -15.883 1.00 80.25 108 SER A O 1
ATOM 863 N N . ARG A 1 109 ? 18.039 28.414 -16.148 1.00 76.94 109 ARG A N 1
ATOM 864 C CA . ARG A 1 109 ? 16.739 27.750 -16.377 1.00 76.94 109 ARG A CA 1
ATOM 865 C C . ARG A 1 109 ? 16.749 26.887 -17.639 1.00 76.94 109 ARG A C 1
ATOM 867 O O . ARG A 1 109 ? 16.117 25.842 -17.648 1.00 76.94 109 ARG A O 1
ATOM 874 N N . GLU A 1 110 ? 17.468 27.316 -18.670 1.00 78.44 110 GLU A N 1
ATOM 875 C CA . GLU A 1 110 ? 17.562 26.625 -19.962 1.00 78.44 110 GLU A CA 1
ATOM 876 C C . GLU A 1 110 ? 18.395 25.337 -19.866 1.00 78.44 110 GLU A C 1
ATOM 878 O O . GLU A 1 110 ? 18.176 24.391 -20.620 1.00 78.44 110 GLU A O 1
ATOM 883 N N . ASP A 1 111 ? 19.287 25.258 -18.873 1.00 77.81 111 ASP A N 1
ATOM 884 C CA . ASP A 1 111 ? 20.079 24.061 -18.582 1.00 77.81 111 ASP A CA 1
ATOM 885 C C . ASP A 1 111 ? 19.276 22.967 -17.865 1.00 77.81 111 ASP A C 1
ATOM 887 O O . ASP A 1 111 ? 19.818 21.894 -17.587 1.00 77.81 111 ASP A O 1
ATOM 891 N N . LEU A 1 112 ? 18.011 23.229 -17.516 1.00 78.94 112 LEU A N 1
ATOM 892 C CA . LEU A 1 112 ? 17.200 22.349 -16.686 1.00 78.94 112 LEU A CA 1
ATOM 893 C C . LEU A 1 112 ? 15.871 21.998 -17.342 1.00 78.94 112 LEU A C 1
ATOM 895 O O . LEU A 1 112 ? 15.057 22.860 -17.660 1.00 78.94 112 LEU A O 1
ATOM 899 N N . LEU A 1 113 ? 15.593 20.699 -17.416 1.00 80.69 113 LEU A N 1
ATOM 900 C CA . LEU A 1 113 ? 14.236 20.205 -17.637 1.00 80.69 113 LEU A CA 1
ATOM 901 C C . LEU A 1 113 ? 13.661 19.763 -16.304 1.00 80.69 113 LEU A C 1
ATOM 903 O O . LEU A 1 113 ? 14.193 18.850 -15.672 1.00 80.69 113 LEU A O 1
ATOM 907 N N . VAL A 1 114 ? 12.582 20.417 -15.887 1.00 82.19 114 VAL A N 1
ATOM 908 C CA . VAL A 1 114 ? 11.925 20.188 -14.601 1.00 82.19 114 VAL A CA 1
ATOM 909 C C . VAL A 1 114 ? 10.588 19.497 -14.836 1.00 82.19 114 VAL A C 1
ATOM 911 O O . VAL A 1 114 ? 9.785 19.930 -15.656 1.00 82.19 114 VAL A O 1
ATOM 914 N N . HIS A 1 115 ? 10.349 18.416 -14.106 1.00 82.25 115 HIS A N 1
ATOM 915 C CA . HIS A 1 115 ? 9.084 17.701 -14.080 1.00 82.25 115 HIS A CA 1
ATOM 916 C C . HIS A 1 115 ? 8.537 17.666 -12.657 1.00 82.25 115 HIS A C 1
ATOM 918 O O . HIS A 1 115 ? 9.286 17.531 -11.686 1.00 82.25 115 HIS A O 1
ATOM 924 N N . THR A 1 116 ? 7.221 17.770 -12.528 1.00 83.06 116 THR A N 1
ATOM 925 C CA . THR A 1 116 ? 6.527 17.820 -11.245 1.00 83.06 116 THR A CA 1
ATOM 926 C C . THR A 1 116 ? 5.578 16.645 -11.106 1.00 83.06 116 THR A C 1
ATOM 928 O O . THR A 1 116 ? 4.796 16.331 -11.999 1.00 83.06 116 THR A O 1
ATOM 931 N N . LYS A 1 117 ? 5.619 15.997 -9.941 1.00 82.00 117 LYS A N 1
ATOM 932 C CA . LYS A 1 117 ? 4.609 15.028 -9.520 1.00 82.00 117 LYS A CA 1
ATOM 933 C C . LYS A 1 117 ? 3.942 15.523 -8.246 1.00 82.00 117 LYS A C 1
ATOM 935 O O . LYS A 1 117 ? 4.604 15.683 -7.222 1.00 82.00 117 LYS A O 1
ATOM 940 N N . ILE A 1 118 ? 2.632 15.737 -8.292 1.00 84.75 118 ILE A N 1
ATOM 941 C CA . ILE A 1 118 ? 1.853 16.157 -7.123 1.00 84.75 118 ILE A CA 1
ATOM 942 C C . ILE A 1 118 ? 1.755 14.990 -6.139 1.00 84.75 118 ILE A C 1
ATOM 944 O O . ILE A 1 118 ? 1.371 13.881 -6.506 1.00 84.75 118 ILE A O 1
ATOM 948 N N . LEU A 1 119 ? 2.136 15.247 -4.890 1.00 80.38 119 LEU A N 1
ATOM 949 C CA . LEU A 1 119 ? 2.102 14.282 -3.792 1.00 80.38 119 LEU A CA 1
ATOM 950 C C . LEU A 1 119 ? 0.880 14.478 -2.896 1.00 80.38 119 LEU A C 1
ATOM 952 O O . LEU A 1 119 ? 0.353 13.510 -2.369 1.00 80.38 119 LEU A O 1
ATOM 956 N N . ALA A 1 120 ? 0.441 15.718 -2.682 1.00 78.25 120 ALA A N 1
ATOM 957 C CA . ALA A 1 120 ? -0.782 16.012 -1.942 1.00 78.25 120 ALA A CA 1
ATOM 958 C C . ALA A 1 120 ? -1.251 17.436 -2.235 1.00 78.25 120 ALA A C 1
ATOM 960 O O . ALA A 1 120 ? -0.431 18.330 -2.439 1.00 78.25 120 ALA A O 1
ATOM 961 N N . VAL A 1 121 ? -2.562 17.653 -2.178 1.00 86.44 121 VAL A N 1
ATOM 962 C CA . VAL A 1 121 ? -3.172 18.984 -2.256 1.00 86.44 121 VAL A CA 1
ATOM 963 C C . VAL A 1 121 ? -3.733 19.337 -0.882 1.00 86.44 121 VAL A C 1
ATOM 965 O O . VAL A 1 121 ? -4.422 18.524 -0.263 1.00 86.44 121 VAL A O 1
ATOM 968 N N . GLN A 1 122 ? -3.409 20.530 -0.395 1.00 87.62 122 GLN A N 1
ATOM 969 C CA . GLN A 1 122 ? -3.888 21.089 0.867 1.00 87.62 122 GLN A CA 1
ATOM 970 C C . GLN A 1 122 ? -4.588 22.433 0.604 1.00 87.62 122 GLN A C 1
ATOM 972 O O . GLN A 1 122 ? -4.366 23.042 -0.442 1.00 87.62 122 GLN A O 1
ATOM 977 N N . PRO A 1 123 ? -5.450 22.913 1.521 1.00 86.81 123 PRO A N 1
ATOM 978 C CA . PRO A 1 123 ? -6.160 24.183 1.336 1.00 86.81 123 PRO A CA 1
ATOM 979 C C . PRO A 1 123 ? -5.237 25.394 1.146 1.00 86.81 123 PRO A C 1
ATOM 981 O O . PRO A 1 123 ? -5.644 26.392 0.561 1.00 86.81 123 PRO A O 1
ATOM 984 N N . ASP A 1 124 ? -4.013 25.314 1.660 1.00 90.62 124 ASP A N 1
ATOM 985 C CA . ASP A 1 124 ? -3.001 26.365 1.661 1.00 90.62 124 ASP A CA 1
ATOM 986 C C . ASP A 1 124 ? -1.855 26.122 0.665 1.00 90.62 124 ASP A C 1
ATOM 988 O O . ASP A 1 124 ? -0.936 26.939 0.597 1.00 90.62 124 ASP A O 1
ATOM 992 N N . GLY A 1 125 ? -1.889 25.048 -0.134 1.00 91.06 125 GLY A N 1
ATOM 993 C CA . GLY A 1 125 ? -0.869 24.791 -1.152 1.00 91.06 125 GLY A CA 1
ATOM 994 C C . GLY A 1 125 ? -0.762 23.340 -1.617 1.00 91.06 125 GLY A C 1
ATOM 995 O O . GLY A 1 125 ? -1.615 22.497 -1.340 1.00 91.06 125 GLY A O 1
ATOM 996 N N . VAL A 1 126 ? 0.326 23.026 -2.322 1.00 90.69 126 VAL 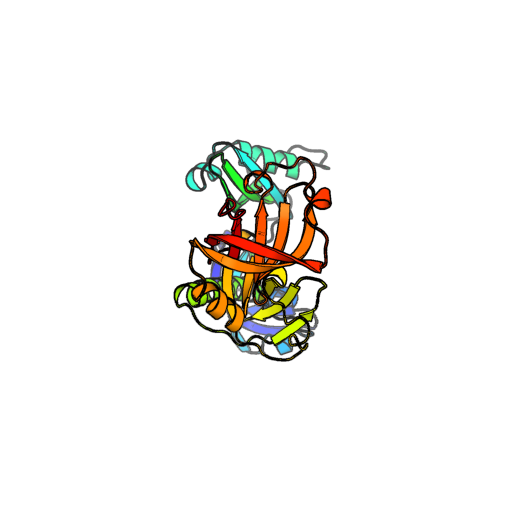A N 1
ATOM 997 C CA . VAL A 1 126 ? 0.551 21.698 -2.916 1.00 90.69 126 VAL A CA 1
ATOM 998 C C . VAL A 1 126 ? 1.894 21.126 -2.474 1.00 90.69 126 VAL A C 1
ATOM 1000 O O . VAL A 1 126 ? 2.930 21.780 -2.574 1.00 90.69 126 VAL A O 1
ATOM 1003 N N . HIS A 1 127 ? 1.900 19.875 -2.018 1.00 87.56 127 HIS A N 1
ATOM 1004 C CA . HIS A 1 127 ? 3.124 19.092 -1.872 1.00 87.56 127 HIS A CA 1
ATOM 1005 C C . HIS A 1 127 ? 3.484 18.448 -3.203 1.00 87.56 127 HIS A C 1
ATOM 1007 O O . HIS A 1 127 ? 2.661 17.765 -3.814 1.00 87.56 127 HIS A O 1
ATOM 1013 N N . VAL A 1 128 ? 4.729 18.626 -3.628 1.00 88.69 128 VAL A N 1
ATOM 1014 C CA . VAL A 1 128 ? 5.201 18.237 -4.955 1.00 88.69 128 VAL A CA 1
ATOM 1015 C C . VAL A 1 128 ? 6.558 17.559 -4.836 1.00 88.69 128 VAL A C 1
ATOM 1017 O O . VAL A 1 128 ? 7.425 17.992 -4.076 1.00 88.69 128 VAL A O 1
ATOM 1020 N N . ARG A 1 129 ? 6.757 16.510 -5.630 1.00 88.38 129 ARG A N 1
ATOM 1021 C CA . ARG A 1 129 ? 8.073 15.987 -5.974 1.00 88.38 129 ARG A CA 1
ATOM 1022 C C . ARG A 1 129 ? 8.536 16.644 -7.260 1.00 88.38 129 ARG A C 1
ATOM 1024 O O . ARG A 1 129 ? 7.947 16.417 -8.315 1.00 88.38 129 ARG A O 1
ATOM 1031 N N . ILE A 1 130 ? 9.594 17.431 -7.166 1.00 87.75 130 ILE A N 1
ATOM 1032 C CA . ILE A 1 130 ? 10.288 17.978 -8.325 1.00 87.75 130 ILE A CA 1
ATOM 1033 C C . ILE A 1 130 ? 11.336 16.964 -8.754 1.00 87.75 130 ILE A C 1
ATOM 1035 O O . ILE A 1 130 ? 12.081 16.452 -7.919 1.00 87.75 130 ILE A O 1
ATOM 1039 N N . GLN A 1 131 ? 11.409 16.684 -10.044 1.00 84.94 131 GLN A N 1
ATOM 1040 C CA . GLN A 1 131 ? 12.459 15.887 -10.659 1.00 84.94 131 GLN A CA 1
ATOM 1041 C C . GLN A 1 131 ? 13.093 16.724 -11.760 1.00 84.94 131 GLN A C 1
ATOM 1043 O O . GLN A 1 131 ? 12.378 17.422 -12.477 1.00 84.94 131 GLN A O 1
ATOM 1048 N N . TRP A 1 132 ? 14.415 16.698 -11.892 1.00 83.56 132 TRP A N 1
ATOM 1049 C CA . TRP A 1 132 ? 15.077 17.502 -12.915 1.00 83.56 132 TRP A CA 1
ATOM 1050 C C . TRP A 1 132 ? 16.196 16.760 -13.630 1.00 83.56 132 TRP A C 1
ATOM 1052 O O . TRP A 1 132 ? 16.851 15.864 -13.087 1.00 83.56 132 TRP A O 1
ATOM 1062 N N . PHE A 1 133 ? 16.410 17.182 -14.869 1.00 79.62 133 PHE A N 1
ATOM 1063 C CA . PHE A 1 133 ? 17.563 16.845 -15.685 1.00 79.62 133 PHE A CA 1
ATOM 1064 C C . PHE A 1 133 ? 18.447 18.068 -15.838 1.00 79.62 133 PHE A C 1
ATOM 1066 O O . PHE A 1 133 ? 17.937 19.170 -16.015 1.00 79.62 133 PHE A O 1
ATOM 1073 N N . VAL A 1 134 ? 19.759 17.850 -15.818 1.00 78.94 134 VAL A N 1
ATOM 1074 C CA . VAL A 1 134 ? 20.743 18.870 -16.177 1.00 78.94 134 VAL A CA 1
ATOM 1075 C C . VAL A 1 134 ? 21.164 18.615 -17.623 1.00 78.94 134 VAL A C 1
ATOM 1077 O O . VAL A 1 134 ? 21.934 17.694 -17.895 1.00 78.94 134 VAL A O 1
ATOM 1080 N N . CYS A 1 135 ? 20.623 19.406 -18.549 1.00 74.81 135 CYS A N 1
ATOM 1081 C CA . CYS A 1 135 ? 20.791 19.247 -19.997 1.00 74.81 135 CYS A CA 1
ATOM 1082 C C . CYS A 1 135 ? 22.255 19.374 -20.440 1.00 74.81 135 CYS A C 1
ATOM 1084 O O . CYS A 1 135 ? 22.657 18.748 -21.417 1.00 74.81 135 CYS A O 1
ATOM 1086 N N . SER A 1 136 ? 23.062 20.148 -19.707 1.00 69.88 136 SER A N 1
ATOM 1087 C CA . SER A 1 136 ? 24.489 20.334 -19.991 1.00 69.88 136 SER A CA 1
ATOM 1088 C C . SER A 1 136 ? 25.355 19.103 -19.693 1.00 69.88 136 SER A C 1
ATOM 1090 O O . SER A 1 136 ? 26.492 19.043 -20.151 1.00 69.88 136 SER A O 1
ATOM 1092 N N . GLU A 1 137 ? 24.844 18.106 -18.958 1.00 71.00 137 GLU A N 1
ATOM 1093 C CA . GLU A 1 137 ? 25.589 16.874 -18.654 1.00 71.00 137 GLU A CA 1
ATOM 1094 C C . GLU A 1 137 ? 25.334 15.765 -19.670 1.00 71.00 137 GLU A C 1
ATOM 1096 O O . GLU A 1 137 ? 26.255 15.070 -20.099 1.00 71.00 137 GLU A O 1
ATOM 1101 N N . ARG A 1 138 ? 24.061 15.562 -20.009 1.00 68.69 138 ARG A N 1
ATOM 1102 C CA . ARG A 1 138 ? 23.595 14.547 -20.951 1.00 68.69 138 ARG A CA 1
ATOM 1103 C C . ARG A 1 138 ? 22.211 14.938 -21.462 1.00 68.69 138 ARG A C 1
ATOM 1105 O O . ARG A 1 138 ? 21.460 15.574 -20.716 1.00 68.69 138 ARG A O 1
ATOM 1112 N N . PRO A 1 139 ? 21.838 14.531 -22.688 1.00 64.75 139 PRO A N 1
ATOM 1113 C CA . PRO A 1 139 ? 20.472 14.711 -23.147 1.00 64.75 139 PRO A CA 1
ATOM 1114 C C . PRO A 1 139 ? 19.497 14.031 -22.170 1.00 64.75 139 PRO A C 1
ATOM 1116 O O . PRO A 1 139 ? 19.828 12.989 -21.587 1.00 64.75 139 PRO A O 1
ATOM 1119 N N . PRO A 1 140 ? 18.306 14.612 -21.958 1.00 69.38 140 PRO A N 1
ATOM 1120 C CA . PRO A 1 140 ? 17.272 14.000 -21.142 1.00 69.38 140 PRO A CA 1
ATOM 1121 C C . PRO A 1 140 ? 16.859 12.685 -21.792 1.00 69.38 140 PRO A C 1
ATOM 1123 O O . PRO A 1 140 ? 16.557 12.630 -22.988 1.00 69.38 140 PRO A O 1
ATOM 1126 N N . THR A 1 141 ? 16.867 11.616 -21.005 1.00 75.50 141 THR A N 1
ATOM 1127 C CA . THR A 1 141 ? 16.595 10.288 -21.539 1.00 75.50 141 THR A CA 1
ATOM 1128 C C . THR A 1 141 ? 15.392 9.643 -20.896 1.00 75.50 141 THR A C 1
ATOM 1130 O O . THR A 1 141 ? 15.024 9.958 -19.761 1.00 75.50 141 THR A O 1
ATOM 1133 N N . VAL A 1 142 ? 14.767 8.744 -21.646 1.00 82.12 142 VAL A N 1
ATOM 1134 C CA . VAL A 1 142 ? 13.657 7.932 -21.172 1.00 82.12 142 VAL A CA 1
ATOM 1135 C C . VAL A 1 142 ? 14.085 6.483 -20.973 1.00 82.12 142 VAL A C 1
ATOM 1137 O O . VAL A 1 142 ? 14.975 5.949 -21.640 1.00 82.12 142 VAL A O 1
ATOM 1140 N N . THR A 1 143 ? 13.417 5.855 -20.021 1.00 85.00 143 THR A N 1
ATOM 1141 C CA . THR A 1 143 ? 13.408 4.427 -19.742 1.00 85.00 143 THR A CA 1
ATOM 1142 C C . THR A 1 143 ? 11.975 3.928 -19.868 1.00 85.00 143 THR A C 1
ATOM 1144 O O . THR A 1 143 ? 11.014 4.685 -19.753 1.00 85.00 143 THR A O 1
ATOM 1147 N N . PHE A 1 144 ? 11.830 2.631 -20.096 1.00 91.38 144 PHE A N 1
ATOM 1148 C CA . PHE A 1 144 ? 10.545 1.965 -20.231 1.00 91.38 144 PHE A CA 1
ATOM 1149 C C . PHE A 1 144 ? 10.317 1.048 -19.031 1.00 91.38 144 PHE A C 1
ATOM 1151 O O . PHE A 1 144 ? 11.243 0.368 -18.590 1.00 91.38 144 PHE A O 1
ATOM 1158 N N . SER A 1 145 ? 9.099 1.022 -18.492 1.00 93.50 145 SER A N 1
ATOM 1159 C CA . SER A 1 145 ? 8.790 0.264 -17.278 1.00 93.50 145 SER A CA 1
ATOM 1160 C C . SER A 1 145 ? 7.462 -0.477 -17.375 1.00 93.50 145 SER A C 1
ATOM 1162 O O . SER A 1 145 ? 6.400 0.132 -17.505 1.00 93.50 145 SER A O 1
ATOM 1164 N N . ILE A 1 146 ? 7.524 -1.803 -17.243 1.00 95.38 146 ILE A N 1
ATOM 1165 C CA . ILE A 1 146 ? 6.342 -2.642 -17.004 1.00 95.38 146 ILE A CA 1
ATOM 1166 C C . ILE A 1 146 ? 5.889 -2.448 -15.559 1.00 95.38 146 ILE A C 1
ATOM 1168 O O . ILE A 1 146 ? 4.707 -2.257 -15.292 1.00 95.38 146 ILE A O 1
ATOM 1172 N N . ARG A 1 147 ? 6.840 -2.445 -14.618 1.00 92.81 147 ARG A N 1
ATOM 1173 C CA . ARG A 1 147 ? 6.577 -2.333 -13.182 1.00 92.81 147 ARG A CA 1
ATOM 1174 C C . ARG A 1 147 ? 5.714 -1.122 -12.840 1.00 92.81 147 ARG A C 1
ATOM 1176 O O . ARG A 1 147 ? 4.768 -1.241 -12.069 1.00 92.81 147 ARG A O 1
ATOM 1183 N N . ARG A 1 148 ? 6.044 0.055 -13.371 1.00 91.81 148 ARG A N 1
ATOM 1184 C CA . ARG A 1 148 ? 5.316 1.298 -13.077 1.00 91.81 148 ARG A CA 1
ATOM 1185 C C . ARG A 1 148 ? 3.921 1.296 -13.697 1.00 91.81 148 ARG A C 1
ATOM 1187 O O . ARG A 1 148 ? 2.991 1.751 -13.038 1.00 91.81 148 ARG A O 1
ATOM 1194 N N . LEU A 1 149 ? 3.769 0.721 -14.892 1.00 93.94 149 LEU A N 1
ATOM 1195 C CA . LEU A 1 149 ? 2.460 0.502 -15.509 1.00 93.94 149 LEU A CA 1
ATOM 1196 C C . LEU A 1 149 ? 1.589 -0.437 -14.660 1.00 93.94 149 LEU A C 1
ATOM 1198 O O . LEU A 1 149 ? 0.423 -0.146 -14.406 1.00 93.94 149 LEU A O 1
ATOM 1202 N N . GLU A 1 150 ? 2.160 -1.545 -14.180 1.00 94.69 150 GLU A N 1
ATOM 1203 C CA . GLU A 1 150 ? 1.475 -2.491 -13.292 1.00 94.69 150 GLU A CA 1
ATOM 1204 C C . GLU A 1 150 ? 1.067 -1.837 -11.966 1.00 94.69 150 GLU A C 1
ATOM 1206 O O . GLU A 1 150 ? -0.059 -2.038 -11.522 1.00 94.69 150 GLU A O 1
ATOM 1211 N N . ILE A 1 151 ? 1.926 -1.001 -11.367 1.00 90.69 151 ILE A N 1
ATOM 1212 C CA . ILE A 1 151 ? 1.594 -0.227 -10.156 1.00 90.69 151 ILE A CA 1
ATOM 1213 C C . ILE A 1 151 ? 0.398 0.692 -10.404 1.00 90.69 151 ILE A C 1
ATOM 1215 O O . ILE A 1 151 ? -0.535 0.692 -9.601 1.00 90.69 151 ILE A O 1
ATOM 1219 N N . GLN A 1 152 ? 0.416 1.461 -11.496 1.00 90.62 152 GLN A N 1
ATOM 1220 C CA . GLN A 1 152 ? -0.668 2.385 -11.827 1.00 90.62 152 GLN A CA 1
ATOM 1221 C C . GLN A 1 152 ? -1.997 1.635 -11.986 1.00 90.62 152 GLN A C 1
ATOM 1223 O O . GLN A 1 152 ? -2.985 1.970 -11.332 1.00 90.62 152 GLN A O 1
ATOM 1228 N N . ARG A 1 153 ? -2.002 0.566 -12.790 1.00 94.56 153 ARG A N 1
ATOM 1229 C CA . ARG A 1 153 ? -3.191 -0.266 -13.020 1.00 94.56 153 ARG A CA 1
ATOM 1230 C C . ARG A 1 153 ? -3.689 -0.929 -11.738 1.00 94.56 153 ARG A C 1
ATOM 1232 O O . ARG A 1 153 ? -4.893 -0.962 -11.499 1.00 94.56 153 ARG A O 1
ATOM 1239 N N . ALA A 1 154 ? -2.784 -1.418 -10.890 1.00 94.88 154 ALA A N 1
ATOM 1240 C CA . ALA A 1 154 ? -3.150 -2.005 -9.606 1.00 94.88 154 ALA A CA 1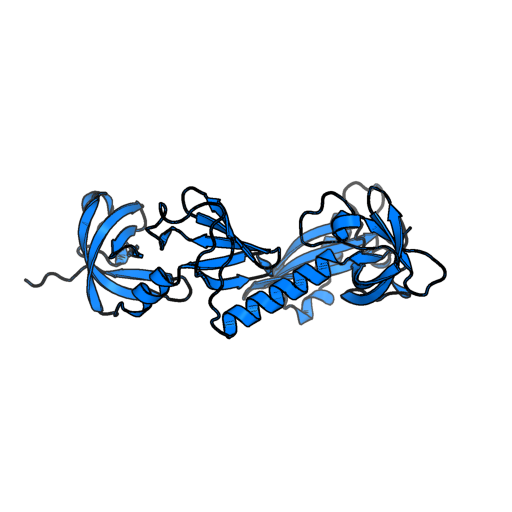
ATOM 1241 C C . ALA A 1 154 ? -3.834 -0.970 -8.697 1.00 94.88 154 ALA A C 1
ATOM 1243 O O . ALA A 1 154 ? -4.857 -1.272 -8.086 1.00 94.88 154 ALA A O 1
ATOM 1244 N N . TRP A 1 155 ? -3.340 0.272 -8.638 1.00 94.25 155 TRP A N 1
ATOM 1245 C CA . TRP A 1 155 ? -3.975 1.337 -7.852 1.00 94.25 155 TRP A CA 1
ATOM 1246 C C . TRP A 1 155 ? -5.333 1.772 -8.404 1.00 94.25 155 TRP A C 1
ATOM 1248 O O . TRP A 1 155 ? -6.273 1.953 -7.626 1.00 94.25 155 TRP A O 1
ATOM 1258 N N . GLU A 1 156 ? -5.463 1.903 -9.725 1.00 94.00 156 GLU A N 1
ATOM 1259 C CA . GLU A 1 156 ? -6.751 2.142 -10.388 1.00 94.00 156 GLU A CA 1
ATOM 1260 C C . GLU A 1 156 ? -7.757 1.047 -10.026 1.00 94.00 156 GLU A C 1
ATOM 1262 O O . GLU A 1 156 ? -8.883 1.336 -9.611 1.00 94.00 156 GLU A O 1
ATOM 1267 N N . ARG A 1 157 ? -7.313 -0.210 -10.066 1.00 95.88 157 ARG A N 1
ATOM 1268 C CA . ARG A 1 157 ? -8.124 -1.358 -9.683 1.00 95.88 157 ARG A CA 1
ATOM 1269 C C . ARG A 1 157 ? -8.487 -1.362 -8.201 1.00 95.88 157 ARG A C 1
ATOM 1271 O O . ARG A 1 157 ? -9.632 -1.657 -7.875 1.00 95.88 157 ARG A O 1
ATOM 1278 N N . MET A 1 158 ? -7.581 -0.983 -7.296 1.00 96.25 158 MET A N 1
ATOM 1279 C CA . MET A 1 158 ? -7.908 -0.865 -5.866 1.00 96.25 158 MET A CA 1
ATOM 1280 C C . MET A 1 158 ? -9.003 0.178 -5.621 1.00 96.25 158 MET A C 1
ATOM 1282 O O . MET A 1 158 ? -9.911 -0.073 -4.829 1.00 96.25 158 MET A O 1
ATOM 1286 N N . ARG A 1 159 ? -8.956 1.322 -6.319 1.00 94.38 159 ARG A N 1
ATOM 1287 C CA . ARG A 1 159 ? -10.004 2.353 -6.234 1.00 94.38 159 ARG A CA 1
ATOM 1288 C C . ARG A 1 159 ? -11.345 1.849 -6.765 1.00 94.38 159 ARG A C 1
ATOM 1290 O O . ARG A 1 159 ? -12.367 2.081 -6.127 1.00 94.38 159 ARG A O 1
ATOM 1297 N N . GLN A 1 160 ? -11.335 1.123 -7.881 1.00 95.75 160 GLN A N 1
ATOM 1298 C CA . GLN A 1 160 ? -12.541 0.507 -8.436 1.00 95.75 160 GLN A CA 1
ATOM 1299 C C . GLN A 1 160 ? -13.146 -0.535 -7.478 1.00 95.75 160 GLN A C 1
ATOM 1301 O O . GLN A 1 160 ? -14.331 -0.492 -7.172 1.00 95.75 160 GLN A O 1
ATOM 1306 N N . LEU A 1 161 ? -12.334 -1.450 -6.945 1.00 96.00 161 LEU A N 1
ATOM 1307 C CA . LEU A 1 161 ? -12.801 -2.475 -6.005 1.00 96.00 161 LEU A CA 1
ATOM 1308 C C . LEU A 1 161 ? -13.357 -1.860 -4.712 1.00 96.00 161 LEU A C 1
ATOM 1310 O O . LEU A 1 161 ? -14.277 -2.416 -4.110 1.00 96.00 161 LEU A O 1
ATOM 1314 N N . GLN A 1 162 ? -12.813 -0.714 -4.290 1.00 94.50 162 GLN A N 1
ATOM 1315 C CA . GLN A 1 162 ? -13.346 0.062 -3.175 1.00 94.50 162 GLN A CA 1
ATOM 1316 C C . GLN A 1 162 ? -14.717 0.668 -3.506 1.00 94.50 162 GLN A C 1
ATOM 1318 O O . GLN A 1 162 ? -15.631 0.546 -2.692 1.00 94.50 162 GLN A O 1
ATOM 1323 N N . SER A 1 163 ? -14.879 1.311 -4.670 1.00 94.62 163 SER A N 1
ATOM 1324 C CA . SER A 1 163 ? -16.152 1.942 -5.055 1.00 94.62 163 SER A CA 1
ATOM 1325 C C . SER A 1 163 ? -17.269 0.923 -5.284 1.00 94.62 163 SER A C 1
ATOM 1327 O O . SER A 1 163 ? -18.425 1.196 -4.972 1.00 94.62 163 SER A O 1
ATOM 1329 N N . GLU A 1 164 ? -16.918 -0.266 -5.768 1.00 96.38 164 GLU A N 1
ATOM 1330 C CA . GLU A 1 164 ? -17.826 -1.401 -5.953 1.00 96.38 164 GLU A CA 1
ATOM 1331 C C . GLU A 1 164 ? -18.097 -2.182 -4.644 1.00 96.38 164 GLU A C 1
ATOM 1333 O O . GLU A 1 164 ? -18.859 -3.148 -4.648 1.00 96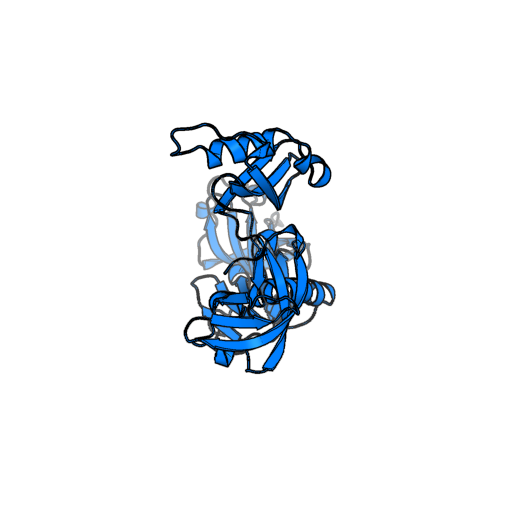.38 164 GLU A O 1
ATOM 1338 N N . ASP A 1 165 ? -17.497 -1.776 -3.514 1.00 92.31 165 ASP A N 1
ATOM 1339 C CA . ASP A 1 165 ? -17.616 -2.413 -2.189 1.00 92.31 165 ASP A CA 1
ATOM 1340 C C . ASP A 1 165 ? -17.305 -3.932 -2.221 1.00 92.31 165 ASP A C 1
ATOM 1342 O O . ASP A 1 165 ? -17.949 -4.745 -1.544 1.00 92.31 165 ASP A O 1
ATOM 1346 N N . VAL A 1 166 ? -16.302 -4.338 -3.011 1.00 96.12 166 VAL A N 1
ATOM 1347 C CA . VAL A 1 166 ? -15.943 -5.748 -3.241 1.00 96.12 166 VAL A CA 1
ATOM 1348 C C . VAL A 1 166 ? -15.218 -6.351 -2.033 1.00 96.12 166 VAL A C 1
ATOM 1350 O O . VAL A 1 166 ? -14.346 -5.736 -1.417 1.00 96.12 166 VAL A O 1
ATOM 1353 N N . THR A 1 167 ? -15.553 -7.601 -1.693 1.00 95.62 167 THR A N 1
ATOM 1354 C CA . THR A 1 167 ? -14.804 -8.390 -0.703 1.00 95.62 167 THR A CA 1
ATOM 1355 C C . THR A 1 167 ? -13.646 -9.129 -1.361 1.00 95.62 167 THR A C 1
ATOM 1357 O O . THR A 1 167 ? -13.829 -9.904 -2.297 1.00 95.62 167 THR A O 1
ATOM 1360 N N . LEU A 1 168 ? -12.449 -8.911 -0.825 1.00 95.31 168 LEU A N 1
ATOM 1361 C CA . LEU A 1 168 ? -11.203 -9.513 -1.278 1.00 95.31 168 LEU A CA 1
ATOM 1362 C C . LEU A 1 168 ? -10.779 -10.648 -0.347 1.00 95.31 168 LEU A C 1
ATOM 1364 O O . LEU A 1 168 ? -11.109 -10.647 0.836 1.00 95.31 168 LEU A O 1
ATOM 1368 N N . TYR A 1 169 ? -9.984 -11.576 -0.882 1.00 94.75 169 TYR A N 1
ATOM 1369 C CA . TYR A 1 169 ? -9.419 -12.710 -0.141 1.00 94.75 169 TYR A CA 1
ATOM 1370 C C . TYR A 1 169 ? -7.884 -12.751 -0.237 1.00 94.75 169 TYR A C 1
ATOM 1372 O O . TYR A 1 169 ? -7.326 -13.730 -0.750 1.00 94.75 169 TYR A O 1
ATOM 1380 N N . PRO A 1 170 ? -7.168 -11.687 0.173 1.00 92.94 170 PRO A N 1
ATOM 1381 C CA . PRO A 1 170 ? -5.722 -11.647 0.037 1.00 92.94 170 PRO A CA 1
ATOM 1382 C C . PRO A 1 170 ? -5.021 -12.500 1.087 1.00 92.94 170 PRO A C 1
ATOM 1384 O O . PRO A 1 170 ? -5.548 -12.762 2.170 1.00 92.94 170 PRO A O 1
ATOM 1387 N N . LYS A 1 171 ? -3.795 -12.900 0.752 1.00 90.38 171 LYS A N 1
ATOM 1388 C CA . LYS A 1 171 ? -2.926 -13.689 1.620 1.00 90.38 171 LYS A CA 1
ATOM 1389 C C . LYS A 1 171 ? -2.266 -12.792 2.668 1.00 90.38 171 LYS A C 1
ATOM 1391 O O . LYS A 1 171 ? -1.702 -11.750 2.329 1.00 90.38 171 LYS A O 1
ATOM 1396 N N . VAL A 1 172 ? -2.275 -13.217 3.929 1.00 90.38 172 VAL A N 1
ATOM 1397 C CA . VAL A 1 172 ? -1.513 -12.550 4.996 1.00 90.38 172 VAL A CA 1
ATOM 1398 C C . VAL A 1 172 ? -0.026 -12.833 4.809 1.00 90.38 172 VAL A C 1
ATOM 1400 O O . VAL A 1 172 ? 0.414 -13.975 4.922 1.00 90.38 172 VAL A O 1
ATOM 1403 N N . LEU A 1 173 ? 0.762 -11.790 4.552 1.00 89.56 173 LEU A N 1
ATOM 1404 C CA . LEU A 1 173 ? 2.212 -11.902 4.401 1.00 89.56 173 LEU A CA 1
ATOM 1405 C C . LEU A 1 173 ? 2.935 -11.849 5.743 1.00 89.56 173 LEU A C 1
ATOM 1407 O O . LEU A 1 173 ? 3.852 -12.623 6.006 1.00 89.56 173 LEU A O 1
ATOM 1411 N N . LYS A 1 174 ? 2.565 -10.881 6.586 1.00 88.44 174 LYS A N 1
ATOM 1412 C CA . LYS A 1 174 ? 3.294 -10.600 7.823 1.00 88.44 174 LYS A CA 1
ATOM 1413 C C . LYS A 1 174 ? 2.373 -10.074 8.904 1.00 88.44 174 LYS A C 1
ATOM 1415 O O . LYS A 1 174 ? 1.522 -9.226 8.659 1.00 88.44 174 LYS A O 1
ATOM 1420 N N . LYS A 1 175 ? 2.635 -10.496 10.135 1.00 85.38 175 LYS A N 1
ATOM 1421 C CA . LYS A 1 175 ? 1.980 -9.987 11.339 1.00 85.38 175 LYS A CA 1
ATOM 1422 C C . LYS A 1 175 ? 2.885 -8.985 12.055 1.00 85.38 175 LYS A C 1
ATOM 1424 O O . LYS A 1 175 ? 4.083 -9.216 12.210 1.00 85.38 175 LYS A O 1
ATOM 1429 N N . ARG A 1 176 ? 2.317 -7.866 12.498 1.00 80.62 176 ARG A N 1
ATOM 1430 C CA . ARG A 1 176 ? 2.952 -6.871 13.377 1.00 80.62 176 ARG A CA 1
ATOM 1431 C C . ARG A 1 176 ? 2.207 -6.823 14.717 1.00 80.62 176 ARG A C 1
ATOM 1433 O O . ARG A 1 176 ? 1.213 -7.516 14.922 1.00 80.62 176 ARG A O 1
ATOM 1440 N N . ALA A 1 177 ? 2.712 -6.029 15.663 1.00 68.81 177 ALA A N 1
ATOM 1441 C CA . ALA A 1 177 ? 2.100 -5.897 16.988 1.00 68.81 177 ALA A CA 1
ATOM 1442 C C . ALA A 1 177 ? 0.652 -5.382 16.925 1.00 68.81 177 ALA A C 1
ATOM 1444 O O . ALA A 1 177 ? -0.193 -5.897 17.653 1.00 68.81 177 ALA A O 1
ATOM 1445 N N . TYR A 1 178 ? 0.379 -4.429 16.023 1.00 68.06 178 TYR A N 1
ATOM 1446 C CA . TYR A 1 178 ? -0.921 -3.763 15.899 1.00 68.06 178 TYR A CA 1
ATOM 1447 C C . TYR A 1 178 ? -1.494 -3.722 14.475 1.00 68.06 178 TYR A C 1
ATOM 1449 O O . TYR A 1 178 ? -2.427 -2.975 14.199 1.00 68.06 178 TYR A O 1
ATOM 1457 N N . SER A 1 179 ? -0.929 -4.501 13.558 1.00 78.94 179 SER A N 1
ATOM 1458 C CA . SER A 1 179 ? -1.401 -4.585 12.178 1.00 78.94 179 SER A CA 1
ATOM 1459 C C . SER A 1 179 ? -0.964 -5.892 11.533 1.00 78.94 179 SER A C 1
ATOM 1461 O O . SER A 1 179 ? -0.091 -6.593 12.051 1.00 78.94 179 SER A O 1
ATOM 1463 N N . ALA A 1 180 ? -1.543 -6.213 10.387 1.00 87.12 180 ALA A N 1
ATOM 1464 C CA . ALA A 1 180 ? -1.023 -7.234 9.487 1.00 87.12 180 ALA A CA 1
ATOM 1465 C C . ALA A 1 180 ? -0.812 -6.635 8.099 1.00 87.12 180 ALA A C 1
ATOM 1467 O O . ALA A 1 180 ? -1.482 -5.674 7.738 1.00 87.12 180 ALA A O 1
ATOM 1468 N N . ILE A 1 181 ? 0.145 -7.180 7.354 1.00 89.56 181 ILE A N 1
ATOM 1469 C CA . ILE A 1 181 ? 0.407 -6.834 5.960 1.00 89.56 181 ILE A CA 1
ATOM 1470 C C . ILE A 1 181 ? -0.157 -7.948 5.095 1.00 89.56 181 ILE A C 1
ATOM 1472 O O . ILE A 1 181 ? 0.115 -9.127 5.340 1.00 89.56 181 ILE A O 1
ATOM 1476 N N . VAL A 1 182 ? -0.906 -7.551 4.079 1.00 92.19 182 VAL A N 1
ATOM 1477 C CA . VAL A 1 182 ? -1.432 -8.414 3.026 1.00 92.19 182 VAL A CA 1
ATOM 1478 C C . VAL A 1 182 ? -0.923 -7.934 1.677 1.00 92.19 182 VAL A C 1
ATOM 1480 O O . VAL A 1 182 ? -0.539 -6.773 1.528 1.00 92.19 182 VAL A O 1
ATOM 1483 N N . GLU A 1 183 ? -0.940 -8.828 0.700 1.00 89.38 183 GLU A N 1
ATOM 1484 C CA . GLU A 1 183 ? -0.627 -8.500 -0.688 1.00 89.38 183 GLU A CA 1
ATOM 1485 C C . GLU A 1 183 ? -1.871 -8.638 -1.557 1.00 89.38 183 GLU A C 1
ATOM 1487 O O . GLU A 1 183 ? -2.579 -9.647 -1.476 1.00 89.38 183 GLU A O 1
ATOM 1492 N N . ILE A 1 184 ? -2.136 -7.618 -2.371 1.00 92.25 184 ILE A N 1
ATOM 1493 C CA . ILE A 1 184 ? -3.247 -7.576 -3.320 1.00 92.25 184 ILE A CA 1
ATOM 1494 C C . ILE A 1 184 ? -2.692 -7.052 -4.640 1.00 92.25 184 ILE A C 1
ATOM 1496 O O . ILE A 1 184 ? -2.221 -5.922 -4.690 1.00 92.25 184 ILE A O 1
ATOM 1500 N N . GLU A 1 185 ? -2.729 -7.875 -5.691 1.00 87.69 185 GLU A N 1
ATOM 1501 C CA . GLU A 1 185 ? -2.245 -7.505 -7.034 1.00 87.69 185 GLU A CA 1
ATOM 1502 C C . GLU A 1 185 ? -0.826 -6.884 -7.022 1.00 87.69 185 GLU A C 1
ATOM 1504 O O . GLU A 1 185 ? -0.541 -5.927 -7.731 1.00 87.69 185 GLU A O 1
ATOM 1509 N N . GLY A 1 186 ? 0.071 -7.402 -6.171 1.00 86.19 186 GLY A N 1
ATOM 1510 C CA . GLY A 1 186 ? 1.446 -6.907 -6.016 1.00 86.19 186 GLY A CA 1
ATOM 1511 C C . GLY A 1 186 ? 1.599 -5.644 -5.152 1.00 86.19 186 GLY A C 1
ATOM 1512 O O . GLY A 1 186 ? 2.721 -5.264 -4.814 1.00 86.19 186 GLY A O 1
ATOM 1513 N N . LEU A 1 187 ? 0.497 -5.011 -4.735 1.00 90.25 187 LEU A N 1
ATOM 1514 C CA . LEU A 1 187 ? 0.497 -3.915 -3.767 1.00 90.25 187 LEU A CA 1
ATOM 1515 C C . LEU A 1 187 ? 0.444 -4.444 -2.332 1.00 90.25 187 LEU A C 1
ATOM 1517 O O . LEU A 1 187 ? -0.212 -5.443 -2.027 1.00 90.25 187 LEU A O 1
ATOM 1521 N N . GLN A 1 188 ? 1.105 -3.731 -1.421 1.00 90.00 188 GLN A N 1
ATOM 1522 C CA . GLN A 1 188 ? 1.051 -4.029 0.008 1.00 90.00 188 GLN A CA 1
ATOM 1523 C C . GLN A 1 188 ? -0.062 -3.225 0.675 1.00 90.00 188 GLN A C 1
ATOM 1525 O O . GLN A 1 188 ? -0.026 -1.997 0.718 1.00 90.00 188 GLN A O 1
ATOM 1530 N N . GLY A 1 189 ? -1.026 -3.937 1.247 1.00 91.12 189 GLY A N 1
ATOM 1531 C CA . GLY A 1 189 ? -2.053 -3.373 2.110 1.00 91.12 189 GLY A CA 1
ATOM 1532 C C . GLY A 1 189 ? -1.793 -3.695 3.573 1.00 91.12 189 GLY A C 1
ATOM 1533 O O . GLY A 1 189 ? -1.082 -4.649 3.900 1.00 91.12 189 GLY A O 1
ATOM 1534 N N . PHE A 1 190 ? -2.392 -2.923 4.475 1.00 89.81 190 PHE A N 1
ATOM 1535 C CA . PHE A 1 190 ? -2.379 -3.250 5.895 1.00 89.81 190 PHE A CA 1
ATOM 1536 C C . PHE A 1 190 ? -3.772 -3.298 6.507 1.00 89.81 190 PHE A C 1
ATOM 1538 O O . PHE A 1 190 ? -4.645 -2.480 6.220 1.00 89.81 190 PHE A O 1
ATOM 1545 N N . ILE A 1 191 ? -3.939 -4.259 7.408 1.00 87.62 191 ILE A N 1
ATOM 1546 C CA . ILE A 1 191 ? -5.123 -4.438 8.240 1.00 87.62 191 ILE A CA 1
ATOM 1547 C C . ILE A 1 191 ? -4.852 -3.726 9.566 1.00 87.62 191 ILE A C 1
ATOM 1549 O O . ILE A 1 191 ? -3.851 -4.023 10.230 1.00 87.62 191 ILE A O 1
ATOM 1553 N N . ASP A 1 192 ? -5.699 -2.767 9.942 1.00 73.75 192 ASP A N 1
ATOM 1554 C CA . ASP A 1 192 ? -5.575 -2.064 11.225 1.00 73.75 192 ASP A CA 1
ATOM 1555 C C . ASP A 1 192 ? -6.197 -2.905 12.349 1.00 73.75 192 ASP A C 1
ATOM 1557 O O . ASP A 1 192 ? -7.416 -2.989 12.480 1.00 73.75 192 ASP A O 1
ATOM 1561 N N . HIS A 1 193 ? -5.353 -3.513 13.190 1.00 64.81 193 HIS A N 1
ATOM 1562 C CA . HIS A 1 193 ? -5.830 -4.371 14.276 1.00 64.81 193 HIS A CA 1
ATOM 1563 C C . HIS A 1 193 ? -6.462 -3.584 15.426 1.00 64.81 193 HIS A C 1
ATOM 1565 O O . HIS A 1 193 ? -7.102 -4.196 16.279 1.00 64.81 193 HIS A O 1
ATOM 1571 N N . SER A 1 194 ? -6.331 -2.249 15.496 1.00 57.62 194 SER A N 1
ATOM 1572 C CA . SER A 1 194 ? -7.055 -1.508 16.539 1.00 57.62 194 SER A CA 1
ATOM 1573 C C . SER A 1 194 ? -8.538 -1.893 16.556 1.00 57.62 194 SER A C 1
ATOM 1575 O O . SER A 1 194 ? -9.122 -1.952 17.626 1.00 57.62 194 SER A O 1
ATOM 1577 N N . LEU A 1 195 ? -9.088 -2.309 15.418 1.00 54.38 195 LEU A N 1
ATOM 1578 C CA . LEU A 1 195 ? -10.476 -2.711 15.235 1.00 54.38 195 LEU A CA 1
ATOM 1579 C C . LEU A 1 195 ? -10.706 -4.226 15.241 1.00 54.38 195 LEU A C 1
ATOM 1581 O O . LEU A 1 195 ? -11.835 -4.655 15.441 1.00 54.38 195 LEU A O 1
ATOM 1585 N N . ASP A 1 196 ? -9.650 -5.019 15.053 1.00 55.31 196 ASP A N 1
ATOM 1586 C CA . ASP A 1 196 ? -9.704 -6.477 14.963 1.00 55.31 196 ASP A CA 1
ATOM 1587 C C . ASP A 1 196 ? -9.085 -7.122 16.208 1.00 55.31 196 ASP A C 1
ATOM 1589 O O . ASP A 1 196 ? -7.862 -7.238 16.366 1.00 55.31 196 ASP A O 1
ATOM 1593 N N . ARG A 1 197 ? -9.954 -7.601 17.103 1.00 54.91 197 ARG A N 1
ATOM 1594 C CA . ARG A 1 197 ? -9.578 -8.412 18.273 1.00 54.91 197 ARG A CA 1
ATOM 1595 C C . ARG A 1 197 ? -8.861 -9.714 17.889 1.00 54.91 197 ARG A C 1
ATOM 1597 O O . ARG A 1 197 ? -8.080 -10.240 18.681 1.00 54.91 197 ARG A O 1
ATOM 1604 N N . TYR A 1 198 ? -9.078 -10.218 16.675 1.00 55.81 198 TYR A N 1
ATOM 1605 C CA . TYR A 1 198 ? -8.654 -11.544 16.223 1.00 55.81 198 TYR A CA 1
ATOM 1606 C C . TYR A 1 198 ? -7.190 -11.610 15.783 1.00 55.81 198 TYR A C 1
ATOM 1608 O O . TYR A 1 198 ? -6.840 -12.156 14.738 1.00 55.81 198 TYR A O 1
ATOM 1616 N N . ARG A 1 199 ? -6.287 -11.109 16.634 1.00 56.41 199 ARG A N 1
ATOM 1617 C CA . ARG A 1 199 ? -4.845 -11.296 16.448 1.00 56.41 199 ARG A CA 1
ATOM 1618 C C . ARG A 1 199 ? -4.504 -12.782 16.286 1.00 56.41 199 ARG A C 1
ATOM 1620 O O . ARG A 1 199 ? -3.517 -13.080 15.631 1.00 56.41 199 ARG A O 1
ATOM 1627 N N . GLU A 1 200 ? -5.277 -13.692 16.869 1.00 56.12 200 GLU A N 1
ATOM 1628 C CA . GLU A 1 200 ? -5.068 -15.145 16.805 1.00 56.12 200 GLU A CA 1
ATOM 1629 C C . GLU A 1 200 ? -5.572 -15.790 15.500 1.00 56.12 200 GLU A C 1
ATOM 1631 O O . GLU A 1 200 ? -4.951 -16.748 15.056 1.00 56.12 200 GLU A O 1
ATOM 1636 N N . GLU A 1 201 ? -6.588 -15.226 14.831 1.00 61.78 201 GLU A N 1
ATOM 1637 C CA . GLU A 1 201 ? -7.107 -15.735 13.540 1.00 61.78 201 GLU A CA 1
ATOM 1638 C C . GLU A 1 201 ? -6.291 -15.246 12.333 1.00 61.78 201 GLU A C 1
ATOM 1640 O O . GLU A 1 201 ? -6.401 -15.779 11.233 1.00 61.78 201 GLU A O 1
ATOM 1645 N N . LEU A 1 202 ? -5.443 -14.229 12.521 1.00 73.31 202 LEU A N 1
ATOM 1646 C CA . LEU A 1 202 ? -4.498 -13.785 11.499 1.00 73.31 202 LEU A CA 1
ATOM 1647 C C . LEU A 1 202 ? -3.347 -14.793 11.383 1.00 73.31 202 LEU A C 1
ATOM 1649 O O . LEU A 1 202 ? -2.283 -14.625 11.999 1.00 73.31 202 LEU A O 1
ATOM 1653 N N . VAL A 1 203 ? -3.569 -15.828 10.579 1.00 78.94 203 VAL A N 1
ATOM 1654 C CA . VAL A 1 203 ? -2.577 -16.850 10.243 1.00 78.94 203 VAL A CA 1
ATOM 1655 C C . VAL A 1 203 ? -1.793 -16.408 9.010 1.00 78.94 203 VAL A C 1
ATOM 1657 O O . VAL A 1 203 ? -2.356 -16.076 7.967 1.00 78.94 203 VAL A O 1
ATOM 1660 N N . ILE A 1 204 ? -0.463 -16.380 9.129 1.00 87.12 204 ILE A N 1
ATOM 1661 C CA . ILE A 1 204 ? 0.412 -16.064 7.996 1.00 87.12 204 ILE A CA 1
ATOM 1662 C C . ILE A 1 204 ? 0.200 -17.122 6.917 1.00 87.12 204 ILE A C 1
ATOM 1664 O O . ILE A 1 204 ? 0.301 -18.318 7.168 1.00 87.12 204 ILE A O 1
ATOM 1668 N N . GLY A 1 205 ? -0.048 -16.657 5.701 1.00 86.44 205 GLY A N 1
ATOM 1669 C CA . GLY A 1 205 ? -0.246 -17.496 4.537 1.00 86.44 205 GLY A CA 1
ATOM 1670 C C . GLY A 1 205 ? -1.695 -17.869 4.240 1.00 86.44 205 GLY A C 1
ATOM 1671 O O . GLY A 1 205 ? -1.956 -18.340 3.132 1.00 86.44 205 GLY A O 1
ATOM 1672 N N . GLU A 1 206 ? -2.627 -17.597 5.151 1.00 87.56 206 GLU A N 1
ATOM 1673 C CA . GLU A 1 206 ? -4.053 -17.788 4.900 1.00 87.56 206 GLU A CA 1
ATOM 1674 C C . GLU A 1 206 ? -4.677 -16.592 4.182 1.00 87.56 206 GLU A C 1
ATOM 1676 O O . GLU A 1 206 ? -4.155 -15.471 4.204 1.00 87.56 206 GLU A O 1
ATOM 1681 N N . LYS A 1 207 ? -5.801 -16.862 3.511 1.00 90.12 207 LYS A N 1
ATOM 1682 C CA . LYS A 1 207 ? -6.627 -15.855 2.849 1.00 90.12 207 LYS A CA 1
ATOM 1683 C C . LYS A 1 207 ? -7.770 -15.445 3.765 1.00 90.12 207 LYS A C 1
ATOM 1685 O O . LYS A 1 207 ? -8.447 -16.309 4.312 1.00 90.12 207 LYS A O 1
ATOM 1690 N N . LEU A 1 208 ? -8.018 -14.143 3.881 1.00 87.69 208 LEU A N 1
ATOM 1691 C CA . LEU A 1 208 ? -9.049 -13.602 4.771 1.00 87.69 208 LEU A CA 1
ATOM 1692 C C . LEU A 1 208 ? -10.035 -12.710 4.016 1.00 87.69 208 LEU A C 1
ATOM 1694 O O . LEU A 1 208 ? -9.596 -11.967 3.142 1.00 87.69 208 LEU A O 1
ATOM 1698 N N . PRO A 1 209 ? -11.336 -12.729 4.361 1.00 92.06 209 PRO A N 1
ATOM 1699 C CA . PRO A 1 209 ? -12.321 -11.832 3.769 1.00 92.06 209 PRO A CA 1
ATOM 1700 C C . PRO A 1 209 ? -12.123 -10.401 4.284 1.00 92.06 209 PRO A C 1
ATOM 1702 O O . PRO A 1 209 ? -12.428 -10.088 5.440 1.00 92.06 209 PRO A O 1
ATOM 1705 N N . LEU A 1 210 ? -11.632 -9.523 3.413 1.00 92.62 210 LEU A N 1
ATOM 1706 C CA . LEU A 1 210 ? -11.336 -8.125 3.716 1.00 92.62 210 LEU A CA 1
ATOM 1707 C C . LEU A 1 210 ? -12.084 -7.181 2.774 1.00 92.62 210 LEU A C 1
ATOM 1709 O O . LEU A 1 210 ? -12.320 -7.507 1.612 1.00 92.62 210 LEU A O 1
ATOM 1713 N N . LYS A 1 211 ? -12.397 -5.980 3.257 1.00 93.06 211 LYS A N 1
ATOM 1714 C CA . LYS A 1 211 ? -12.828 -4.853 2.420 1.00 93.06 211 LYS A CA 1
ATOM 1715 C C . LYS A 1 211 ? -11.770 -3.760 2.408 1.00 93.06 211 LYS A C 1
ATOM 1717 O O . LYS A 1 211 ? -11.064 -3.572 3.403 1.00 93.06 211 LYS A O 1
ATOM 1722 N N . ILE A 1 212 ? -11.676 -3.041 1.292 1.00 94.38 212 ILE A N 1
ATOM 1723 C CA . ILE A 1 212 ? -10.837 -1.846 1.194 1.00 94.38 212 ILE A CA 1
ATOM 1724 C C . ILE A 1 212 ? -11.536 -0.718 1.951 1.00 94.38 212 ILE A C 1
ATOM 1726 O O . ILE A 1 212 ? -12.649 -0.327 1.618 1.00 94.38 212 ILE A O 1
ATOM 1730 N N . LEU A 1 213 ? -10.871 -0.210 2.984 1.00 91.25 213 LEU A N 1
ATOM 1731 C CA . LEU A 1 213 ? -11.337 0.929 3.767 1.00 91.25 213 LEU A CA 1
ATOM 1732 C C . LEU A 1 213 ? -10.846 2.252 3.161 1.00 91.25 213 LEU A C 1
ATOM 1734 O O . LEU A 1 213 ? -11.576 3.235 3.128 1.00 91.25 213 LEU A O 1
ATOM 1738 N N . GLU A 1 214 ? -9.599 2.272 2.686 1.00 90.25 214 GLU A N 1
ATOM 1739 C CA . GLU A 1 214 ? -8.944 3.452 2.113 1.00 90.25 214 GLU A CA 1
ATOM 1740 C C . GLU A 1 214 ? -7.907 2.999 1.078 1.00 90.25 214 GLU A C 1
ATOM 1742 O O . GLU A 1 214 ? -7.043 2.186 1.409 1.00 90.25 214 GLU A O 1
ATOM 1747 N N . ALA A 1 215 ? -7.956 3.538 -0.141 1.00 91.94 215 ALA A N 1
ATOM 1748 C CA . ALA A 1 215 ? -6.925 3.360 -1.162 1.00 91.94 215 ALA A CA 1
ATOM 1749 C C . ALA A 1 215 ? -6.383 4.728 -1.606 1.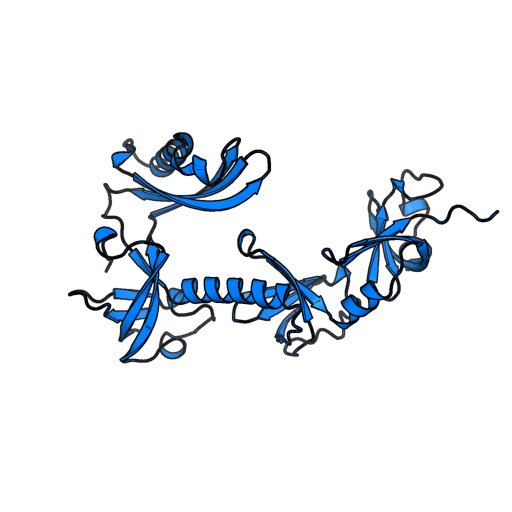00 91.94 215 ALA A C 1
ATOM 1751 O O . ALA A 1 215 ? -6.995 5.412 -2.422 1.00 91.94 215 ALA A O 1
ATOM 1752 N N . LYS A 1 216 ? -5.234 5.126 -1.049 1.00 83.62 216 LYS A N 1
ATOM 1753 C CA . LYS A 1 216 ? -4.553 6.393 -1.353 1.00 83.62 216 LYS A CA 1
ATOM 1754 C C . LYS A 1 216 ? -3.173 6.137 -1.937 1.00 83.62 216 LYS A C 1
ATOM 1756 O O . LYS A 1 216 ? -2.221 5.857 -1.203 1.00 83.62 216 LYS A O 1
ATOM 1761 N N . GLU A 1 217 ? -3.085 6.212 -3.258 1.00 82.81 217 GLU A N 1
ATOM 1762 C CA . GLU A 1 217 ? -1.860 5.984 -4.029 1.00 82.81 217 GLU A CA 1
ATOM 1763 C C . GLU A 1 217 ? -0.773 7.003 -3.673 1.00 82.81 217 GLU A C 1
ATOM 1765 O O . GLU A 1 217 ? 0.397 6.651 -3.522 1.00 82.81 217 GLU A O 1
ATOM 1770 N N . GLU A 1 218 ? -1.170 8.253 -3.453 1.00 74.38 218 GLU A N 1
ATOM 1771 C CA . GLU A 1 218 ? -0.291 9.381 -3.177 1.00 74.38 218 GLU A CA 1
ATOM 1772 C C . GLU A 1 218 ? 0.498 9.217 -1.866 1.00 74.38 218 GLU A C 1
ATOM 1774 O O . GLU A 1 218 ? 1.651 9.635 -1.760 1.00 74.38 218 GLU A O 1
ATOM 1779 N N . PHE A 1 219 ? -0.080 8.498 -0.898 1.00 75.06 219 PHE A N 1
ATOM 1780 C CA . PHE A 1 219 ? 0.572 8.127 0.361 1.00 75.06 219 PHE A CA 1
ATOM 1781 C C . PHE A 1 219 ? 1.040 6.669 0.391 1.00 75.06 219 PHE A C 1
ATOM 1783 O O . PHE A 1 219 ? 1.473 6.195 1.445 1.00 75.06 219 PHE A O 1
ATOM 1790 N N . ASN A 1 220 ? 0.920 5.944 -0.728 1.00 77.88 220 ASN A N 1
ATOM 1791 C CA . ASN A 1 220 ? 1.135 4.500 -0.815 1.00 77.88 220 ASN A CA 1
ATOM 1792 C C . ASN A 1 220 ? 0.416 3.748 0.326 1.00 77.88 220 ASN A C 1
ATOM 1794 O O . ASN A 1 220 ? 0.996 2.927 1.043 1.00 77.88 220 ASN A O 1
ATOM 1798 N N . ARG A 1 221 ? -0.848 4.113 0.561 1.00 84.31 221 ARG A N 1
ATOM 1799 C CA . ARG A 1 221 ? -1.623 3.717 1.736 1.00 84.31 221 ARG A CA 1
ATOM 1800 C C . ARG A 1 221 ? -2.882 2.972 1.312 1.00 84.31 221 ARG A C 1
ATOM 1802 O O . ARG A 1 221 ? -3.888 3.581 0.962 1.00 84.31 221 ARG A O 1
ATOM 1809 N N . LEU A 1 222 ? -2.825 1.647 1.412 1.00 91.69 222 LEU A N 1
ATOM 1810 C CA . LEU A 1 222 ? -3.963 0.753 1.215 1.00 91.69 222 LEU A CA 1
ATOM 1811 C C . LEU A 1 222 ? -4.379 0.149 2.563 1.00 91.69 222 LEU A C 1
ATOM 1813 O O . LEU A 1 222 ? -3.687 -0.710 3.115 1.00 91.69 222 LEU A O 1
ATOM 1817 N N . ARG A 1 223 ? -5.496 0.623 3.119 1.00 92.06 223 ARG A N 1
ATOM 1818 C CA . ARG A 1 223 ? -6.065 0.117 4.373 1.00 92.06 223 ARG A CA 1
ATOM 1819 C C . ARG A 1 223 ? -7.181 -0.857 4.106 1.00 92.06 223 ARG A C 1
ATOM 1821 O O . ARG A 1 223 ? -8.082 -0.580 3.318 1.00 92.06 223 ARG A O 1
ATOM 1828 N N . LEU A 1 224 ? -7.166 -1.938 4.868 1.00 91.81 224 LEU A N 1
ATOM 1829 C CA . LEU A 1 224 ? -8.202 -2.951 4.839 1.00 91.81 224 LEU A CA 1
ATOM 1830 C C . LEU A 1 224 ? -8.804 -3.171 6.221 1.00 91.81 224 LEU A C 1
ATOM 1832 O O . LEU A 1 224 ? -8.179 -2.893 7.248 1.00 91.81 224 LEU A O 1
ATOM 1836 N N . ILE A 1 225 ? -10.022 -3.696 6.214 1.00 88.81 225 ILE A N 1
ATOM 1837 C CA . ILE A 1 225 ? -10.771 -4.095 7.401 1.00 88.81 225 ILE A CA 1
ATOM 1838 C C . ILE A 1 225 ? -11.360 -5.489 7.197 1.00 88.81 225 ILE A C 1
ATOM 1840 O O . ILE A 1 225 ? -11.797 -5.824 6.091 1.00 88.81 225 ILE A O 1
ATOM 1844 N N . GLN A 1 226 ? -11.379 -6.307 8.249 1.00 88.00 226 GLN A N 1
ATOM 1845 C CA . GLN A 1 226 ? -12.018 -7.617 8.199 1.00 88.00 226 GLN A CA 1
ATOM 1846 C C . GLN A 1 226 ? -13.538 -7.475 8.062 1.00 88.00 226 GLN A C 1
ATOM 1848 O O . GLN A 1 226 ? -14.172 -6.647 8.723 1.00 88.00 226 GLN A O 1
ATOM 1853 N N . LEU A 1 227 ? -14.144 -8.298 7.200 1.00 88.81 227 LEU A N 1
ATOM 1854 C CA . LEU A 1 227 ? -15.579 -8.217 6.917 1.00 88.81 227 LEU A CA 1
ATOM 1855 C C . LEU A 1 227 ? -16.436 -8.412 8.182 1.00 88.81 227 LEU A C 1
ATOM 1857 O O . LEU A 1 227 ? -17.427 -7.709 8.365 1.00 88.81 227 LEU A O 1
ATOM 1861 N N . SER A 1 228 ? -16.033 -9.315 9.081 1.00 86.50 228 SER A N 1
ATOM 1862 C CA . SER A 1 228 ? -16.708 -9.558 10.366 1.00 86.50 228 SER A CA 1
ATOM 1863 C C . SER A 1 228 ? -16.770 -8.298 11.237 1.00 86.50 228 SER A C 1
ATOM 1865 O O . SER A 1 228 ? -17.813 -7.984 11.809 1.00 86.50 228 SER A O 1
ATOM 1867 N N . THR A 1 229 ? -15.679 -7.541 11.292 1.00 85.50 229 THR A N 1
ATOM 1868 C CA . THR A 1 229 ? -15.565 -6.284 12.041 1.00 85.50 229 THR A CA 1
ATOM 1869 C C . THR A 1 229 ? -16.395 -5.174 11.411 1.00 85.50 229 THR A C 1
ATOM 1871 O O . THR A 1 229 ? -17.095 -4.454 12.123 1.00 85.50 229 THR A O 1
ATOM 1874 N N . LEU A 1 230 ? -16.417 -5.085 10.079 1.00 87.62 230 LEU A N 1
ATOM 1875 C CA . LEU A 1 230 ? -17.279 -4.141 9.369 1.00 87.62 230 LEU A CA 1
ATOM 1876 C C . LEU A 1 230 ? -18.772 -4.409 9.629 1.00 87.62 230 LEU A C 1
ATOM 1878 O O . LEU A 1 230 ? -19.536 -3.469 9.843 1.00 87.62 230 LEU A O 1
ATOM 1882 N N . ILE A 1 231 ? -19.190 -5.680 9.646 1.00 89.19 231 ILE A N 1
ATOM 1883 C CA . ILE A 1 231 ? -20.577 -6.067 9.953 1.00 89.19 231 ILE A CA 1
ATOM 1884 C C . ILE A 1 231 ? -20.949 -5.640 11.377 1.00 89.19 231 ILE A C 1
ATOM 1886 O O . ILE A 1 231 ? -21.992 -5.017 11.563 1.00 89.19 231 ILE A O 1
ATOM 1890 N N . LYS A 1 232 ? -20.086 -5.907 12.366 1.00 87.31 232 LYS A N 1
ATOM 1891 C CA . LYS A 1 232 ? -20.313 -5.478 13.757 1.00 87.31 232 LYS A CA 1
ATOM 1892 C C . LYS A 1 232 ? -20.428 -3.958 13.874 1.00 87.3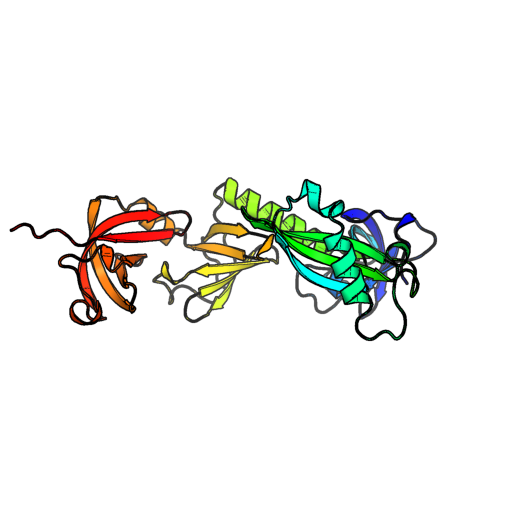1 232 LYS A C 1
ATOM 1894 O O . LYS A 1 232 ? -21.338 -3.472 14.533 1.00 87.31 232 LYS A O 1
ATOM 1899 N N . LEU A 1 233 ? -19.555 -3.205 13.200 1.00 88.19 233 LEU A N 1
ATOM 1900 C CA . LEU A 1 233 ? -19.616 -1.738 13.188 1.00 88.19 233 LEU A CA 1
ATOM 1901 C C . LEU A 1 233 ? -20.946 -1.218 12.632 1.00 88.19 233 LEU A C 1
ATOM 1903 O O . LEU A 1 233 ? -21.507 -0.280 13.188 1.00 88.19 233 LEU A O 1
ATOM 1907 N N . ARG A 1 234 ? -21.469 -1.840 11.568 1.00 90.19 234 ARG A N 1
ATOM 1908 C CA . ARG A 1 234 ? -22.762 -1.473 10.962 1.00 90.19 234 ARG A CA 1
ATOM 1909 C C . ARG A 1 234 ? -23.973 -1.830 11.834 1.00 90.19 234 ARG A C 1
ATOM 1911 O O . ARG A 1 234 ? -25.045 -1.282 11.611 1.00 90.19 234 ARG A O 1
ATOM 1918 N N . GLN A 1 235 ? -23.824 -2.747 12.791 1.00 90.38 235 GLN A N 1
ATOM 1919 C CA . GLN A 1 235 ? -24.888 -3.122 13.731 1.00 90.38 235 GLN A CA 1
ATOM 1920 C C . GLN A 1 235 ? -24.990 -2.173 14.932 1.00 90.38 235 GLN A C 1
ATOM 1922 O O . GLN A 1 235 ? -26.025 -2.154 15.596 1.00 90.38 235 GLN A O 1
ATOM 1927 N N . LEU A 1 236 ? -23.940 -1.396 15.218 1.00 90.38 236 LEU A N 1
ATOM 1928 C CA . LEU A 1 236 ? -23.952 -0.413 16.297 1.00 90.38 236 LEU A CA 1
ATOM 1929 C C . LEU A 1 236 ? -24.846 0.781 15.955 1.00 90.38 236 LEU A C 1
ATOM 1931 O O . LEU A 1 236 ? -24.939 1.202 14.802 1.00 90.38 236 LEU A O 1
ATOM 1935 N N . GLN A 1 237 ? -25.457 1.366 16.985 1.00 92.81 237 GLN A N 1
ATOM 1936 C CA . GLN A 1 237 ? -26.301 2.550 16.847 1.00 92.81 237 GLN A CA 1
ATOM 1937 C C . GLN A 1 237 ? -25.801 3.693 17.730 1.00 92.81 237 GLN A C 1
ATOM 1939 O O . GLN A 1 237 ? -25.393 3.494 18.874 1.00 92.81 237 GLN A O 1
ATOM 1944 N N . VAL A 1 238 ? -25.853 4.915 17.202 1.00 94.06 238 VAL A N 1
ATOM 1945 C CA . VAL A 1 238 ? -25.601 6.123 17.997 1.00 94.06 238 VAL A CA 1
ATOM 1946 C C . VAL A 1 238 ? -26.682 6.244 19.078 1.00 94.06 238 VAL A C 1
ATOM 1948 O O . VAL A 1 238 ? -27.854 5.983 18.822 1.00 94.06 238 VAL A O 1
ATOM 1951 N N . GLY A 1 239 ? -26.284 6.601 20.299 1.00 92.69 239 GLY A N 1
ATOM 1952 C CA . GLY A 1 239 ? -27.150 6.647 21.481 1.00 92.69 239 GLY A CA 1
ATOM 1953 C C . GLY A 1 239 ? -27.289 5.310 22.219 1.00 92.69 239 GLY A C 1
ATOM 1954 O O . GLY A 1 239 ? -27.805 5.277 23.336 1.00 92.69 239 GLY A O 1
ATOM 1955 N N . GLN A 1 240 ? -26.799 4.205 21.651 1.00 92.06 240 GLN A N 1
ATOM 1956 C CA . GLN A 1 240 ? -26.804 2.905 22.318 1.00 92.06 240 GLN A CA 1
ATOM 1957 C C . GLN A 1 240 ? -25.847 2.902 23.518 1.00 92.06 240 GLN A C 1
ATOM 1959 O O . GLN A 1 240 ? -24.701 3.352 23.427 1.00 92.06 240 GLN A O 1
ATOM 1964 N N . VAL A 1 241 ? -26.296 2.328 24.638 1.00 91.75 241 VAL A N 1
ATOM 1965 C CA . VAL A 1 241 ? -25.422 2.035 25.780 1.00 91.75 241 VAL A CA 1
ATOM 1966 C C . VAL A 1 241 ? -24.562 0.823 25.442 1.00 91.75 241 VAL A C 1
ATOM 1968 O O . VAL A 1 241 ? -25.065 -0.283 25.247 1.00 91.75 241 VAL A O 1
ATOM 1971 N N . ALA A 1 242 ? -23.254 1.029 25.416 1.00 89.88 242 ALA A N 1
ATOM 1972 C CA . ALA A 1 242 ? -22.263 0.005 25.170 1.00 89.88 242 ALA A CA 1
ATOM 1973 C C . ALA A 1 242 ? -21.484 -0.316 26.449 1.00 89.88 242 ALA A C 1
ATOM 1975 O O . ALA A 1 242 ? -21.064 0.571 27.198 1.00 89.88 242 ALA A O 1
ATOM 1976 N N . SER A 1 243 ? -21.285 -1.608 26.702 1.00 90.50 243 SER A N 1
ATOM 1977 C CA . SER A 1 243 ? -20.434 -2.094 27.789 1.00 90.50 243 SER A CA 1
ATOM 1978 C C . SER A 1 243 ? -19.120 -2.592 27.202 1.00 90.50 243 SER A C 1
ATOM 1980 O O . SER A 1 243 ? -19.121 -3.343 26.232 1.00 90.50 243 SER A O 1
ATOM 1982 N N . GLY A 1 244 ? -17.998 -2.185 27.785 1.00 90.62 244 GLY A N 1
ATOM 1983 C CA . GLY A 1 244 ? -16.677 -2.523 27.269 1.00 90.62 244 GLY A CA 1
ATOM 1984 C C . GLY A 1 244 ? -15.622 -2.639 28.356 1.00 90.62 244 GLY A C 1
ATOM 1985 O O . GLY A 1 244 ? -15.903 -2.431 29.536 1.00 90.62 244 GLY A O 1
ATOM 1986 N N . LYS A 1 245 ? -14.394 -2.976 27.964 1.00 91.38 245 LYS A N 1
ATOM 1987 C CA . LYS A 1 245 ? -13.230 -3.022 28.861 1.00 91.38 245 LYS A CA 1
ATOM 1988 C C . LYS A 1 245 ? -12.206 -1.973 28.463 1.00 91.38 245 LYS A C 1
ATOM 1990 O O . LYS A 1 245 ? -11.909 -1.807 27.284 1.00 91.38 245 LYS A O 1
ATOM 1995 N N . VAL A 1 246 ? -11.625 -1.284 29.440 1.00 91.88 246 VAL A N 1
ATOM 1996 C CA . VAL A 1 246 ? -10.564 -0.305 29.175 1.00 91.88 246 VAL A CA 1
ATOM 1997 C C . VAL A 1 246 ? -9.314 -1.031 28.679 1.00 91.88 246 VAL A C 1
ATOM 1999 O O . VAL A 1 246 ? -8.699 -1.800 29.413 1.00 91.88 246 VAL A O 1
ATOM 2002 N N . ARG A 1 247 ? -8.908 -0.765 27.439 1.00 88.50 247 ARG A N 1
ATOM 2003 C CA . ARG A 1 247 ? -7.711 -1.353 26.828 1.00 88.50 247 ARG A CA 1
ATOM 2004 C C . ARG A 1 247 ? -6.455 -0.571 27.182 1.00 88.50 247 ARG A C 1
ATOM 2006 O O . ARG A 1 247 ? -5.421 -1.149 27.498 1.00 88.50 247 ARG A O 1
ATOM 2013 N N . SER A 1 248 ? -6.524 0.751 27.079 1.00 89.06 248 SER A N 1
ATOM 2014 C CA . SER A 1 248 ? -5.418 1.627 27.452 1.00 89.06 248 SER A CA 1
ATOM 2015 C C . SER A 1 248 ? -5.935 3.014 27.771 1.00 89.06 248 SER A C 1
ATOM 2017 O O . SER A 1 248 ? -6.947 3.450 27.227 1.00 89.06 248 SER A O 1
ATOM 2019 N N . VAL A 1 249 ? -5.211 3.719 28.625 1.00 90.12 249 VAL A N 1
ATOM 2020 C CA . VAL A 1 249 ? -5.514 5.102 28.964 1.00 90.12 249 VAL A CA 1
ATOM 2021 C C . VAL A 1 249 ? -4.336 5.959 28.525 1.00 90.12 249 VAL A C 1
ATOM 2023 O O . VAL A 1 249 ? -3.175 5.610 28.752 1.00 90.12 249 VAL A O 1
ATOM 2026 N N . LYS A 1 250 ? -4.633 7.052 27.829 1.00 89.94 250 LYS A N 1
ATOM 2027 C CA . LYS A 1 250 ? -3.669 8.045 27.358 1.00 89.94 250 LYS A CA 1
ATOM 2028 C C . LYS A 1 250 ? -4.028 9.412 27.943 1.00 89.94 250 LYS A C 1
ATOM 2030 O O . LYS A 1 250 ? -5.175 9.616 28.331 1.00 89.94 250 LYS A O 1
ATOM 2035 N N . PRO A 1 251 ? -3.087 10.372 27.979 1.00 88.00 251 PRO A N 1
ATOM 2036 C CA . PRO A 1 251 ? -3.367 11.706 28.508 1.00 88.00 251 PRO A CA 1
ATOM 2037 C C . PRO A 1 251 ? -4.542 12.413 27.826 1.00 88.00 251 PRO A C 1
ATOM 2039 O O . PRO A 1 251 ? -5.194 13.220 28.466 1.00 88.00 251 PRO A O 1
ATOM 2042 N N . TYR A 1 252 ? -4.828 12.093 26.561 1.00 87.94 252 TYR A N 1
ATOM 2043 C CA . TYR A 1 252 ? -5.894 12.706 25.760 1.00 87.94 252 TYR A CA 1
ATOM 2044 C C . TYR A 1 252 ? -7.204 11.894 25.710 1.00 87.94 252 TYR A C 1
ATOM 2046 O O . TYR A 1 252 ? -8.172 12.335 25.089 1.00 87.94 252 TYR A O 1
ATOM 2054 N N . GLY A 1 253 ? -7.250 10.693 26.293 1.00 89.75 253 GLY A N 1
ATOM 2055 C CA . GLY A 1 253 ? -8.458 9.871 26.250 1.00 89.75 253 GLY A CA 1
ATOM 2056 C C . GLY A 1 253 ? -8.265 8.415 26.648 1.00 89.75 253 GLY A C 1
ATOM 2057 O O . GLY A 1 253 ? -7.161 7.941 26.925 1.00 89.75 253 GLY A O 1
ATOM 2058 N N . VAL A 1 254 ? -9.374 7.683 26.646 1.00 91.38 254 VAL A N 1
ATOM 2059 C CA . VAL A 1 254 ? -9.463 6.281 27.054 1.00 91.38 254 VAL A CA 1
ATOM 2060 C C . VAL A 1 254 ? -9.829 5.429 25.843 1.00 91.38 254 VAL A C 1
ATOM 2062 O O . VAL A 1 254 ? -10.825 5.680 25.169 1.00 91.38 254 VAL A O 1
ATOM 2065 N N . PHE A 1 255 ? -9.029 4.402 25.572 1.00 90.62 255 PHE A N 1
ATOM 2066 C CA . PHE A 1 255 ? -9.321 3.394 24.556 1.00 90.62 255 PHE A CA 1
ATOM 2067 C C . PHE A 1 255 ? -10.046 2.227 25.207 1.00 90.62 255 PHE A C 1
ATOM 2069 O O . PHE A 1 255 ? -9.542 1.630 26.163 1.00 90.62 255 PHE A O 1
ATOM 2076 N N . ILE A 1 256 ? -11.220 1.905 24.684 1.00 90.12 256 ILE A N 1
ATOM 2077 C CA . ILE A 1 256 ? -12.160 0.956 25.269 1.00 90.12 256 ILE A CA 1
ATOM 2078 C C . ILE A 1 256 ? -12.512 -0.065 24.201 1.00 90.12 256 ILE A C 1
ATOM 2080 O O . ILE A 1 256 ? -12.765 0.284 23.056 1.00 90.12 256 ILE A O 1
ATOM 2084 N N . GLU A 1 257 ? -12.496 -1.335 24.568 1.00 87.31 257 GLU A N 1
ATOM 2085 C CA . GLU A 1 257 ? -12.919 -2.423 23.699 1.00 87.31 257 GLU A CA 1
ATOM 2086 C C . GLU A 1 257 ? -14.394 -2.739 23.959 1.00 87.31 257 GLU A C 1
ATOM 2088 O O . GLU A 1 257 ? -14.757 -3.058 25.092 1.00 87.31 257 GLU A O 1
ATOM 2093 N N . ILE A 1 258 ? -15.225 -2.659 22.920 1.00 87.00 258 ILE A N 1
ATOM 2094 C CA . ILE A 1 258 ? -16.665 -2.952 22.949 1.00 87.00 258 ILE A CA 1
ATOM 2095 C C . ILE A 1 258 ? -16.933 -4.029 21.904 1.00 87.00 258 ILE A C 1
ATOM 2097 O O . ILE A 1 258 ? -16.694 -3.804 20.723 1.00 87.00 258 ILE A O 1
ATOM 2101 N N . ASP A 1 259 ? -17.384 -5.210 22.325 1.00 79.06 259 ASP A N 1
ATOM 2102 C CA . ASP A 1 259 ? -17.703 -6.341 21.434 1.00 79.06 259 ASP A CA 1
ATOM 2103 C C . ASP A 1 259 ? -16.596 -6.705 20.416 1.00 79.06 259 ASP A C 1
ATOM 2105 O O . ASP A 1 259 ? -16.831 -7.242 19.327 1.00 79.06 259 ASP A O 1
ATOM 2109 N N . GLY A 1 260 ? -15.342 -6.457 20.811 1.00 74.94 260 GLY A N 1
ATOM 2110 C CA . GLY A 1 260 ? -14.142 -6.680 20.004 1.00 74.94 260 GLY A CA 1
ATOM 2111 C C . GLY A 1 260 ? -13.769 -5.538 19.057 1.00 74.94 260 GLY A C 1
ATOM 2112 O O . GLY A 1 260 ? -12.793 -5.678 18.328 1.00 74.94 260 GLY A O 1
ATOM 2113 N N . LEU A 1 261 ? -14.500 -4.424 19.091 1.00 80.81 261 LEU A N 1
ATOM 2114 C CA . LEU A 1 261 ? -14.212 -3.184 18.375 1.00 80.81 261 LEU A CA 1
ATOM 2115 C C . LEU A 1 261 ? -13.480 -2.202 19.297 1.00 80.81 261 LEU A C 1
ATOM 2117 O O . LEU A 1 261 ? -13.807 -2.094 20.481 1.00 80.81 261 LEU A O 1
ATOM 2121 N N . SER A 1 262 ? -12.518 -1.443 18.768 1.00 81.44 262 SER A N 1
ATOM 2122 C CA . SER A 1 262 ? -11.930 -0.328 19.520 1.00 81.44 262 SER A CA 1
ATOM 2123 C C . SER A 1 262 ? -12.788 0.916 19.406 1.00 81.44 262 SER A C 1
ATOM 2125 O O . SER A 1 262 ? -13.052 1.433 18.320 1.00 81.44 262 SER A O 1
ATOM 2127 N N . ALA A 1 263 ? -13.108 1.456 20.567 1.00 88.56 263 ALA A N 1
ATOM 2128 C CA . ALA A 1 263 ? -13.804 2.702 20.750 1.00 88.56 263 ALA A CA 1
ATOM 2129 C C . ALA A 1 263 ? -12.943 3.683 21.553 1.00 88.56 263 ALA A C 1
ATOM 2131 O O . ALA A 1 263 ? -12.067 3.294 22.333 1.00 88.56 263 ALA A O 1
ATOM 2132 N N . PHE A 1 264 ? -13.170 4.972 21.339 1.00 91.81 264 PHE A N 1
ATOM 2133 C CA . PHE A 1 264 ? -12.384 6.039 21.936 1.00 91.81 264 PHE A CA 1
ATOM 2134 C C . PHE A 1 264 ? -13.281 7.008 22.705 1.00 91.81 264 PHE A C 1
ATOM 2136 O O . PHE A 1 264 ? -14.231 7.568 22.161 1.00 91.81 264 PHE A O 1
ATOM 2143 N N . LEU A 1 265 ? -12.946 7.223 23.975 1.00 92.38 265 LEU A N 1
ATOM 2144 C CA . LEU A 1 265 ? -13.550 8.231 24.837 1.00 92.38 265 LEU A CA 1
ATOM 2145 C C . LEU A 1 265 ? -12.561 9.387 24.997 1.00 92.38 265 LEU A C 1
ATOM 2147 O O . LEU A 1 265 ? -11.514 9.234 25.628 1.00 92.38 265 LEU A O 1
ATOM 2151 N N . HIS A 1 266 ? -12.887 10.541 24.421 1.00 91.75 266 HIS A N 1
ATOM 2152 C CA . HIS A 1 266 ? -12.091 11.756 24.591 1.00 91.75 266 HIS A CA 1
ATOM 2153 C C . HIS A 1 266 ? -12.306 12.357 25.988 1.00 91.75 266 HIS A C 1
ATOM 2155 O O . HIS A 1 266 ? -13.415 12.287 26.519 1.00 91.75 266 HIS A O 1
ATOM 2161 N N . ASN A 1 267 ? -11.289 13.007 26.564 1.00 90.12 267 ASN A N 1
ATOM 2162 C CA . ASN A 1 267 ? -11.387 13.578 27.917 1.00 90.12 267 ASN A CA 1
ATOM 2163 C C . ASN A 1 267 ? -12.551 14.565 28.084 1.00 90.12 267 ASN A C 1
ATOM 2165 O O . ASN A 1 267 ? -13.213 14.562 29.116 1.00 90.12 267 ASN A O 1
ATOM 2169 N N . SER A 1 268 ? -12.839 15.372 27.057 1.00 89.94 268 SER A N 1
ATOM 2170 C CA . SER A 1 268 ? -13.941 16.350 27.086 1.00 89.94 268 SER A CA 1
ATOM 2171 C C . SER A 1 268 ? -15.337 15.722 27.164 1.00 89.94 268 SER A C 1
ATOM 2173 O O . SER A 1 268 ? -16.311 16.427 27.404 1.00 89.94 268 SER A O 1
ATOM 2175 N N . LYS A 1 269 ? -15.443 14.410 26.935 1.00 90.62 269 LYS A N 1
ATOM 2176 C CA . LYS A 1 269 ? -16.689 13.640 26.982 1.00 90.62 269 LYS A CA 1
ATOM 2177 C C . LYS A 1 269 ? -16.833 12.818 28.268 1.00 90.62 269 LYS A C 1
ATOM 2179 O O . LYS A 1 269 ? -17.793 12.059 28.392 1.00 90.62 269 LYS A O 1
ATOM 2184 N N . ILE A 1 270 ? -15.895 12.958 29.210 1.00 89.38 270 ILE A N 1
ATOM 2185 C CA . ILE A 1 270 ? -15.946 12.316 30.527 1.00 89.38 270 ILE A CA 1
ATOM 2186 C C . ILE A 1 270 ? -16.722 13.214 31.493 1.00 89.38 270 ILE A C 1
ATOM 2188 O O . ILE A 1 270 ? -16.418 14.400 31.612 1.00 89.38 270 ILE A O 1
ATOM 2192 N N . ILE A 1 271 ? -17.716 12.651 32.186 1.00 84.56 271 ILE A N 1
ATOM 2193 C CA . ILE A 1 271 ? -18.543 13.381 33.158 1.00 84.56 271 ILE A CA 1
ATOM 2194 C C . ILE A 1 271 ? -18.518 12.657 34.519 1.00 84.56 271 ILE A C 1
ATOM 2196 O O . ILE A 1 271 ? -18.876 11.476 34.569 1.00 84.56 271 ILE A O 1
ATOM 2200 N N . PRO A 1 272 ? -18.155 13.339 35.631 1.00 83.06 272 PRO A N 1
ATOM 2201 C CA . PRO A 1 272 ? -17.635 14.714 35.697 1.00 83.06 272 PRO A CA 1
ATOM 2202 C C . PRO A 1 272 ? -16.279 14.848 34.986 1.00 83.06 272 PRO A C 1
ATOM 2204 O O . PRO A 1 272 ? -15.585 13.850 34.799 1.00 83.06 272 PRO A O 1
ATOM 2207 N N . ALA A 1 273 ? -15.918 16.069 34.579 1.00 83.44 273 ALA A N 1
ATOM 2208 C CA . ALA A 1 273 ? -14.645 16.328 33.909 1.00 83.44 273 ALA A CA 1
ATOM 2209 C C . ALA A 1 273 ? -13.463 15.902 34.794 1.00 83.44 273 ALA A C 1
ATOM 2211 O O . ALA A 1 273 ? -13.484 16.096 36.010 1.00 83.44 273 ALA A O 1
ATOM 2212 N N . VAL A 1 274 ? -12.440 15.315 34.172 1.00 81.31 274 VAL A N 1
ATOM 2213 C CA . VAL A 1 274 ? -11.246 14.805 34.856 1.00 81.31 274 VAL A CA 1
ATOM 2214 C C . VAL A 1 274 ? -9.983 15.319 34.182 1.00 81.31 274 VAL A C 1
ATOM 2216 O O . VAL A 1 274 ? -9.860 15.252 32.959 1.00 81.31 274 VAL A O 1
ATOM 2219 N N . ASP A 1 275 ? -9.014 15.757 34.985 1.00 79.56 275 ASP A N 1
ATOM 2220 C CA . ASP A 1 275 ? -7.701 16.189 34.485 1.00 79.56 275 ASP A CA 1
ATOM 2221 C C . ASP A 1 275 ? -6.841 14.996 34.050 1.00 79.56 275 ASP A C 1
ATOM 2223 O O . ASP A 1 275 ? -6.072 15.055 33.087 1.00 79.56 275 ASP A O 1
ATOM 2227 N N . HIS A 1 276 ? -6.975 13.874 34.763 1.00 83.00 276 HIS A N 1
ATOM 2228 C CA . HIS A 1 276 ? -6.195 12.666 34.531 1.00 83.00 276 HIS A CA 1
ATOM 2229 C C . HIS A 1 276 ? -7.109 11.441 34.422 1.00 83.00 276 HIS A C 1
ATOM 2231 O O . HIS A 1 276 ? -7.494 10.869 35.445 1.00 83.00 276 HIS A O 1
ATOM 2237 N N . PRO A 1 277 ? -7.414 10.961 33.199 1.00 82.88 277 PRO A N 1
ATOM 2238 C CA . PRO A 1 277 ? -8.322 9.828 33.006 1.00 82.88 277 PRO A CA 1
ATOM 2239 C C . PRO A 1 277 ? -7.849 8.542 33.705 1.00 82.88 277 PRO A C 1
ATOM 2241 O O . PRO A 1 277 ? -8.681 7.722 34.080 1.00 82.88 277 PRO A O 1
ATOM 2244 N N . ASN A 1 278 ? -6.543 8.393 33.968 1.00 85.62 278 ASN A N 1
ATOM 2245 C CA . ASN A 1 278 ? -5.956 7.275 34.728 1.00 85.62 278 ASN A CA 1
ATOM 2246 C C . ASN A 1 278 ? -6.485 7.140 36.166 1.00 85.62 278 ASN A C 1
ATOM 2248 O O . ASN A 1 278 ? -6.375 6.068 36.758 1.00 85.62 278 ASN A O 1
ATOM 2252 N N . GLN A 1 279 ? -7.008 8.219 36.753 1.00 82.31 279 GLN A N 1
ATOM 2253 C CA . GLN A 1 279 ? -7.533 8.193 38.120 1.00 82.31 279 GLN A CA 1
ATOM 2254 C C . GLN A 1 279 ? -8.907 7.515 38.187 1.00 82.31 279 GLN A C 1
ATOM 2256 O O . GLN A 1 279 ? -9.229 6.875 39.186 1.00 82.31 279 GLN A O 1
ATOM 2261 N N . VAL A 1 280 ? -9.695 7.625 37.113 1.00 84.12 280 VAL A N 1
ATOM 2262 C CA . VAL A 1 280 ? -11.062 7.088 37.032 1.00 84.12 280 VAL A CA 1
ATOM 2263 C C . VAL A 1 280 ? -11.103 5.774 36.260 1.00 84.12 280 VAL A C 1
ATOM 2265 O O . VAL A 1 280 ? -11.781 4.830 36.661 1.00 84.12 280 VAL A O 1
ATOM 2268 N N . PHE A 1 281 ? -10.347 5.686 35.170 1.00 88.69 281 PHE A N 1
ATOM 2269 C CA . PHE A 1 281 ? -10.312 4.522 34.301 1.00 88.69 281 PHE A CA 1
ATOM 2270 C C . PHE A 1 281 ? -9.053 3.704 34.565 1.00 88.69 281 PHE A C 1
ATOM 2272 O O . PHE A 1 281 ? -7.932 4.172 34.378 1.00 88.69 281 PHE A O 1
ATOM 2279 N N . LYS A 1 282 ? -9.243 2.445 34.965 1.00 89.44 282 LYS A N 1
ATOM 2280 C CA . LYS A 1 282 ? -8.158 1.473 35.127 1.00 89.44 282 LYS A CA 1
ATOM 2281 C C . LYS A 1 282 ? -8.151 0.506 33.953 1.00 89.44 282 LYS A C 1
ATOM 2283 O O . LYS A 1 282 ? -9.202 0.013 33.554 1.00 89.44 282 LYS A O 1
ATOM 2288 N N . VAL A 1 283 ? -6.966 0.212 33.421 1.00 92.81 283 VAL A N 1
ATOM 2289 C CA . VAL A 1 283 ? -6.797 -0.785 32.354 1.00 92.81 283 VAL A CA 1
ATOM 2290 C C . VAL A 1 283 ? -7.358 -2.136 32.813 1.00 92.81 283 VAL A C 1
ATOM 2292 O O . VAL A 1 283 ? -7.105 -2.573 33.932 1.00 92.81 283 VAL A O 1
ATOM 2295 N N . GLY A 1 284 ? -8.153 -2.774 31.955 1.00 89.75 284 GLY A N 1
ATOM 2296 C CA . GLY A 1 284 ? -8.859 -4.029 32.213 1.00 89.75 284 GLY A CA 1
ATOM 2297 C C . GLY A 1 284 ? -10.225 -3.877 32.892 1.00 89.75 284 GLY A C 1
ATOM 2298 O O . GLY A 1 284 ? -11.000 -4.836 32.885 1.00 89.75 284 GLY A O 1
ATOM 2299 N N . ALA A 1 285 ? -10.557 -2.703 33.440 1.00 90.00 285 ALA A N 1
ATOM 2300 C CA . ALA A 1 285 ? -11.824 -2.497 34.135 1.00 90.00 285 ALA A CA 1
ATOM 2301 C C . ALA A 1 285 ? -13.017 -2.451 33.158 1.00 90.00 285 ALA A C 1
ATOM 2303 O O . ALA A 1 285 ? -12.890 -1.878 32.067 1.00 90.00 285 ALA A O 1
ATOM 2304 N N . PRO A 1 286 ? -14.176 -3.026 33.534 1.00 91.50 286 PRO A N 1
ATOM 2305 C CA . PRO A 1 286 ? -15.404 -2.892 32.767 1.00 91.50 286 PRO A CA 1
ATOM 2306 C C . PRO A 1 286 ? -15.997 -1.488 32.932 1.00 91.50 286 PRO A C 1
ATOM 2308 O O . PRO A 1 286 ? -16.000 -0.926 34.027 1.00 91.50 286 PRO A O 1
ATOM 2311 N N . VAL A 1 287 ? -16.527 -0.933 31.848 1.00 91.50 287 VAL A N 1
ATOM 2312 C CA . VAL A 1 287 ? -17.125 0.405 31.790 1.00 91.50 287 VAL A CA 1
ATOM 2313 C C . VAL A 1 287 ? -18.388 0.383 30.938 1.00 91.50 287 VAL A C 1
ATOM 2315 O O . VAL A 1 287 ? -18.473 -0.374 29.972 1.00 91.50 287 VAL A O 1
ATOM 2318 N N . LYS A 1 288 ? -19.372 1.211 31.299 1.00 92.06 288 LYS A N 1
ATOM 2319 C CA . LYS A 1 288 ? -20.599 1.432 30.523 1.00 92.06 288 LYS A CA 1
ATOM 2320 C C . LYS A 1 288 ? -20.639 2.877 30.051 1.00 92.06 288 LYS A C 1
ATOM 2322 O O . LYS A 1 288 ? -20.478 3.781 3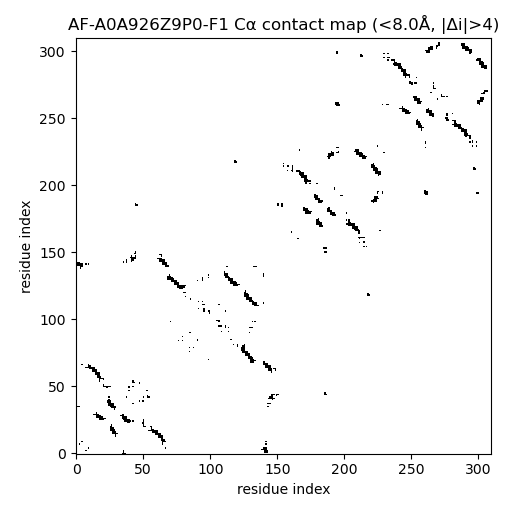0.868 1.00 92.06 288 LYS A O 1
ATOM 2327 N N . LEU A 1 289 ? -20.814 3.076 28.753 1.00 92.38 289 LEU A N 1
ATOM 2328 C CA . LEU A 1 289 ? -20.779 4.378 28.088 1.00 92.38 289 LEU A CA 1
ATOM 2329 C C . LEU A 1 289 ? -21.825 4.415 26.975 1.00 92.38 289 LEU A C 1
ATOM 2331 O O . LEU A 1 289 ? -22.378 3.379 26.612 1.00 92.38 289 LEU A O 1
ATOM 2335 N N . VAL A 1 290 ? -22.082 5.594 26.422 1.00 93.81 290 VAL A N 1
ATOM 2336 C CA . VAL A 1 290 ? -22.975 5.769 25.272 1.00 93.81 290 VAL A CA 1
ATOM 2337 C C . VAL A 1 290 ? -22.142 5.956 24.012 1.00 93.81 290 VAL A C 1
ATOM 2339 O O . VAL A 1 290 ? -21.117 6.639 24.041 1.00 93.81 290 VAL A O 1
ATOM 2342 N N . ILE A 1 291 ? -22.569 5.351 22.906 1.00 94.56 291 ILE A N 1
ATOM 2343 C CA . ILE A 1 291 ? -21.982 5.606 21.588 1.00 94.56 291 ILE A CA 1
ATOM 2344 C C . ILE A 1 291 ? -22.425 6.989 21.114 1.00 94.56 291 ILE A C 1
ATOM 2346 O O . ILE A 1 291 ? -23.610 7.209 20.878 1.00 94.56 291 ILE A O 1
ATOM 2350 N N . SER A 1 292 ? -21.478 7.911 20.957 1.00 93.69 292 SER A N 1
ATOM 2351 C CA . SER A 1 292 ? -21.749 9.281 20.506 1.00 93.69 292 SER A CA 1
ATOM 2352 C C . SER A 1 292 ? -21.632 9.435 18.991 1.00 93.69 292 SER A C 1
ATOM 2354 O O . SER A 1 292 ? -22.398 10.178 18.388 1.00 93.69 292 SER A O 1
ATOM 2356 N N . GLU A 1 293 ? -20.705 8.714 18.360 1.00 93.56 293 GLU A N 1
ATOM 2357 C CA . GLU A 1 293 ? -20.484 8.763 16.913 1.00 93.56 293 GLU A CA 1
ATOM 2358 C C . GLU A 1 293 ? -19.895 7.436 16.420 1.00 93.56 293 GLU A C 1
ATOM 2360 O O . GLU A 1 293 ? -19.083 6.803 17.100 1.00 93.56 293 GLU A O 1
ATOM 2365 N N . ILE A 1 294 ? -20.273 7.020 15.211 1.00 91.50 294 ILE A N 1
ATOM 2366 C CA . ILE A 1 294 ? -19.686 5.872 14.514 1.00 91.50 294 ILE A CA 1
ATOM 2367 C C . ILE A 1 294 ? -19.143 6.376 13.180 1.00 91.50 294 ILE A C 1
ATOM 2369 O O . ILE A 1 294 ? -19.901 6.786 12.306 1.00 91.50 294 ILE A O 1
ATOM 2373 N N . ASN A 1 295 ? -17.826 6.322 13.009 1.00 89.12 295 ASN A N 1
ATOM 2374 C CA . ASN A 1 295 ? -17.166 6.702 11.771 1.00 89.12 295 ASN A CA 1
ATOM 2375 C C . ASN A 1 295 ? -16.752 5.439 11.012 1.00 89.12 295 ASN A C 1
ATOM 2377 O O . ASN A 1 295 ? -15.734 4.828 11.337 1.00 89.12 295 ASN A O 1
ATOM 2381 N N . LEU A 1 296 ? -17.538 5.042 10.008 1.00 85.81 296 LEU A N 1
ATOM 2382 C CA . LEU A 1 296 ? -17.289 3.821 9.235 1.00 85.81 296 LEU A CA 1
ATOM 2383 C C . LEU A 1 296 ? -16.036 3.916 8.355 1.00 85.81 296 LEU A C 1
ATOM 2385 O O . LEU A 1 296 ? -15.340 2.919 8.219 1.00 85.81 296 LEU A O 1
ATOM 2389 N N . GLU A 1 297 ? -15.700 5.095 7.825 1.00 83.56 297 GLU A N 1
ATOM 2390 C CA . GLU A 1 297 ? -14.535 5.303 6.945 1.00 83.56 297 GLU A CA 1
ATOM 2391 C C . GLU A 1 297 ? -13.201 5.162 7.681 1.00 83.56 297 GLU A C 1
ATOM 2393 O O . GLU A 1 297 ? -12.228 4.611 7.175 1.00 83.56 297 GLU A O 1
ATOM 2398 N N . LYS A 1 298 ? -13.135 5.657 8.916 1.00 80.94 298 LYS A N 1
ATOM 2399 C CA . LYS A 1 298 ? -11.987 5.451 9.812 1.00 80.94 298 LYS A CA 1
ATOM 2400 C C . LYS A 1 298 ? -12.139 4.168 10.619 1.00 80.94 298 LYS A C 1
ATOM 2402 O O . LYS A 1 298 ? -11.212 3.805 11.345 1.00 80.94 298 LYS A O 1
ATOM 2407 N N . ALA A 1 299 ? -13.311 3.548 10.501 1.00 82.44 299 ALA A N 1
ATOM 2408 C CA . ALA A 1 299 ? -13.810 2.433 11.272 1.00 82.44 299 ALA A CA 1
ATOM 2409 C C . ALA A 1 299 ? -13.627 2.634 12.789 1.00 82.44 299 ALA A C 1
ATOM 2411 O O . ALA A 1 299 ? -13.252 1.724 13.508 1.00 82.44 299 ALA A O 1
ATOM 2412 N N . ARG A 1 300 ? -13.883 3.850 13.290 1.00 84.19 300 ARG A N 1
ATOM 2413 C CA . ARG A 1 300 ? -13.746 4.228 14.708 1.00 84.19 300 ARG A CA 1
ATOM 2414 C C . ARG A 1 300 ? -15.105 4.456 15.352 1.00 84.19 300 ARG A C 1
ATOM 2416 O O . ARG A 1 300 ? -15.980 5.065 14.745 1.00 84.19 300 ARG A O 1
ATOM 2423 N N . VAL A 1 301 ? -15.234 4.048 16.609 1.00 90.44 301 VAL A N 1
ATOM 2424 C CA . VAL A 1 301 ? -16.398 4.348 17.451 1.00 90.44 301 VAL A CA 1
ATOM 2425 C C . VAL A 1 301 ? -15.990 5.371 18.505 1.00 90.44 301 VAL A C 1
ATOM 2427 O O . VAL A 1 301 ? -14.963 5.207 19.165 1.00 90.44 301 VAL A O 1
ATOM 2430 N N . TYR A 1 302 ? -16.779 6.422 18.668 1.00 92.25 302 TYR A N 1
ATOM 2431 C CA . TYR A 1 302 ? -16.586 7.432 19.699 1.00 92.25 302 TYR A CA 1
ATOM 2432 C C . TYR A 1 302 ? -17.632 7.269 20.791 1.00 92.25 302 TYR A C 1
ATOM 2434 O O . TYR A 1 302 ? -18.782 6.908 20.532 1.00 92.25 302 TYR A O 1
ATOM 2442 N N . LEU A 1 303 ? -17.203 7.504 22.027 1.00 93.31 303 LEU A N 1
ATOM 2443 C CA . LEU A 1 303 ? -18.016 7.304 23.218 1.00 93.31 303 LEU A CA 1
ATOM 2444 C C . LEU A 1 303 ? -18.168 8.598 24.005 1.00 93.31 303 LEU A C 1
ATOM 2446 O O . LEU A 1 303 ? -17.342 9.509 23.911 1.00 93.31 303 LEU A O 1
ATOM 2450 N N . GLU A 1 304 ? -19.190 8.632 24.847 1.00 93.19 304 GLU A N 1
ATOM 2451 C CA . GLU A 1 304 ? -19.356 9.627 25.896 1.00 93.19 304 GLU A CA 1
ATOM 2452 C C . GLU A 1 304 ? -19.879 9.000 27.190 1.00 93.19 304 GLU A C 1
ATOM 2454 O O . GLU A 1 304 ? -20.454 7.907 27.200 1.00 93.19 304 GLU A O 1
ATOM 2459 N N . SER A 1 305 ? -19.617 9.665 28.316 1.00 88.81 305 SER A N 1
ATOM 2460 C CA . SER A 1 305 ? -20.111 9.214 29.614 1.00 88.81 305 SER A CA 1
ATOM 2461 C C . SER A 1 305 ? -21.634 9.258 29.671 1.00 88.81 305 SER A C 1
ATOM 2463 O O . SER A 1 305 ? -22.244 10.260 29.306 1.00 88.81 305 SER A O 1
ATOM 2465 N N . CYS A 1 306 ? -22.251 8.205 30.217 1.00 77.69 306 CYS A N 1
ATOM 2466 C CA . CYS A 1 306 ? -23.645 8.284 30.637 1.00 77.69 306 CYS A CA 1
ATOM 2467 C C . CYS A 1 306 ? -23.753 9.375 31.709 1.00 77.69 306 CYS A C 1
ATOM 2469 O O . CYS A 1 306 ? -23.152 9.245 32.780 1.00 77.69 306 CYS A O 1
ATOM 2471 N N . ALA A 1 307 ? -24.526 10.433 31.456 1.00 57.97 307 ALA A N 1
ATOM 2472 C CA . ALA A 1 307 ? -25.004 11.272 32.545 1.00 57.97 307 ALA A CA 1
ATOM 2473 C C . ALA A 1 307 ? -25.729 10.349 33.535 1.00 57.97 307 ALA A C 1
ATOM 2475 O O . ALA A 1 307 ? -26.554 9.534 33.120 1.00 57.97 307 ALA A O 1
ATOM 2476 N N . ARG A 1 308 ? -25.358 10.399 34.820 1.00 45.19 308 ARG A N 1
ATOM 2477 C CA . ARG A 1 308 ? -25.976 9.563 35.856 1.00 45.19 308 ARG A CA 1
ATOM 2478 C C . ARG A 1 308 ? -27.501 9.682 35.748 1.00 45.19 308 ARG A C 1
ATOM 2480 O O . ARG A 1 308 ? -28.038 10.764 35.968 1.00 45.19 308 ARG A O 1
ATOM 2487 N N . SER A 1 309 ? -28.186 8.579 35.450 1.00 34.66 309 SER A N 1
ATOM 2488 C CA . SER A 1 309 ? -29.529 8.383 35.986 1.00 34.66 309 SER A CA 1
ATOM 2489 C C . SER A 1 309 ? -29.366 8.355 37.504 1.00 34.66 309 SER A C 1
ATOM 2491 O O . SER A 1 309 ? -28.552 7.572 38.004 1.00 34.66 309 SER A O 1
ATOM 2493 N N . ALA A 1 310 ? -30.037 9.304 38.154 1.00 29.78 310 ALA A N 1
ATOM 2494 C CA . ALA A 1 310 ? -30.006 9.591 39.583 1.00 29.78 310 ALA A CA 1
ATOM 2495 C C . ALA A 1 310 ? -30.148 8.350 40.475 1.00 29.78 310 ALA A C 1
ATOM 2497 O O . ALA A 1 310 ? -30.853 7.400 40.064 1.00 29.78 310 ALA A O 1
#

Sequence (310 aa):
MSFELGSFPLNEIVTGRIIKLEPKGVLVDFGTEQLAYIPQTELSLANVQSPEEAVQLNQVREFLVVGDYNWQHDCFFPGCTPETLNDDDRLYEVAQYRASLGREYGLSREDLLVHTKILAVQPDGVHVRIQWFVCSERPPTVTFSIRRLEIQRAWERMRQLQSEDVTLYPKVLKKRAYSAIVEIEGLQGFIDHSLDRYREELVIGEKLPLKILEAKEEFNRLRLIQLSTLIKLRQLQVGQVASGKVRSVKPYGVFIEIDGLSAFLHNSKIIPAVDHPNQVFKVGAPVKLVISEINLEKARVYLESCARSA

pLDDT: mean 85.43, std 10.39, range [29.78, 97.06]

Radius of gyration: 26.07 Å; Cα contacts (8 Å, |Δi|>4): 641; chains: 1; bounding box: 62×48×75 Å

Foldseek 3Di:
DFAFCVVPPAQDKAKWFFAAFDFFFTWTHRPDPDTATAGCVQQALADDNGNVVRDDHRDIDIWGKHWPFPDKDKDWDFPDDPVCVVVDVVLLVVVQVVVCVPPPDGADSVQKDKDWDWLDADPGTTIIMITMDRCVVDRTGIHIGPNVVLLVVQLVVLVVQQVVQHWFFFFFAADDPQWTWTDDSSQIAIEGQLFALPSVPNDHGGTATWTFLDRDVSVSYTYIYGPVSLVVLVPDDAFDKFKWFFADADQQWTWTATPSGTETEGQVQEPPRDNGVCVVHDGGDMDIWGFHDQDSSVRYTYTHHDPDPD

Nearest PDB structures (foldseek):
  8wi9-assembly1_b  TM=8.286E-01  e=2.057E-07  Mycolicibacterium smegmatis MC2 155
  2oce-assembly1_A  TM=8.250E-01  e=2.594E-05  Pseudomonas aeruginosa PAO1
  2k4k-assembly1_A  TM=9.196E-01  e=1.351E-04  Bacillus subtilis
  3bzk-assembly1_A  TM=9.222E-01  e=1.430E-04  Pseudomonas aeruginosa
  6qh2-assembly1_A  TM=8.361E-01  e=1.514E-04  Escherichia coli SE11

Mean predicted aligned error: 10.78 Å

Secondary structure (DSSP, 8-state):
--EETTTS-TT-EEEEEEEEEETTEEEEE-SSSSPEEEEGGGS-SS--SSHHHH--TT-EEEEEEEE--SEEEEEEEET--TTTGGG-HHHHHHHHHHHHTT-SSPPPSTTEEEEEEEEEEETTEEEEEEEEEETTTS--EEEEEHHHHHHHHHHHHHHHHHHTTPEE-PEEEEE-SSEEEEEETTEEEEEETTS---TTT--TT-B--EEEEEEETTTTEEEEEEHHHHHHHHH--TT-EEEEEEEEEETTEEEEEETTEEEEEEGGGSSS--S-GGGTPPTT-EEEEEEEEEETTTTEEEEEPPPPP-

Solvent-accessible surface area (backbone atoms only — not comparable to full-atom values): 17242 Å² total; per-residue (Å²): 112,73,43,55,50,89,83,51,61,74,76,39,79,46,65,31,32,27,74,42,83,43,95,64,18,33,33,29,37,64,89,59,99,58,66,39,62,34,49,42,83,31,50,34,59,55,95,65,96,43,38,72,79,60,49,56,80,72,39,73,44,66,24,27,30,36,74,64,55,77,45,73,49,79,48,74,41,75,79,38,50,89,84,52,44,88,76,37,64,65,57,56,50,54,50,41,55,62,70,30,64,94,52,99,59,87,63,57,74,87,37,44,52,78,46,79,43,81,47,45,83,52,100,62,16,32,34,32,36,41,31,33,32,55,48,86,82,46,78,59,29,40,45,61,18,33,14,61,45,48,49,52,53,39,49,54,47,48,46,49,41,38,75,70,68,44,77,41,64,41,36,30,70,45,80,56,98,61,33,34,34,30,47,54,87,68,42,69,30,36,35,59,31,70,40,45,68,56,67,82,74,66,47,75,69,43,64,45,60,26,32,62,57,40,72,39,72,69,74,68,41,34,34,34,41,50,48,71,51,53,52,54,60,70,70,58,52,71,71,39,80,45,62,29,31,29,69,44,71,47,94,70,28,39,34,30,36,40,96,51,33,40,28,40,31,44,44,93,38,38,70,77,77,59,92,55,55,68,80,79,51,50,71,69,40,78,49,72,30,25,28,68,42,75,40,75,73,81,57,39,34,32,37,29,49,58,75,76,80,128